Protein AF-A0A0L0LIY3-F1 (afdb_monomer_lite)

Structure (mmCIF, N/CA/C/O backbone):
data_AF-A0A0L0LIY3-F1
#
_entry.id   AF-A0A0L0LIY3-F1
#
loop_
_atom_site.group_PDB
_atom_site.id
_atom_site.type_symbol
_atom_site.label_atom_id
_atom_site.label_alt_id
_atom_site.label_comp_id
_atom_site.label_asym_id
_atom_site.label_entity_id
_atom_site.label_seq_id
_atom_site.pdbx_PDB_ins_code
_atom_site.Cartn_x
_atom_site.Cartn_y
_atom_site.Cartn_z
_atom_site.occupancy
_atom_site.B_iso_or_equiv
_atom_site.auth_seq_id
_atom_site.auth_comp_id
_atom_site.auth_asym_id
_atom_site.auth_atom_id
_atom_site.pdbx_PDB_model_num
ATOM 1 N N . MET A 1 1 ? 20.274 -11.338 70.971 1.00 38.81 1 MET A N 1
ATOM 2 C CA . MET A 1 1 ? 20.413 -11.077 69.522 1.00 38.81 1 MET A CA 1
ATOM 3 C C . MET A 1 1 ? 19.127 -11.505 68.822 1.00 38.81 1 MET A C 1
ATOM 5 O O . MET A 1 1 ? 18.903 -12.696 68.675 1.00 38.81 1 MET A O 1
ATOM 9 N N . LYS A 1 2 ? 18.246 -10.563 68.463 1.00 34.19 2 LYS A N 1
ATOM 10 C CA . LYS A 1 2 ? 17.069 -10.813 67.614 1.00 34.19 2 LYS A CA 1
ATOM 11 C C . LYS A 1 2 ? 17.289 -10.050 66.310 1.00 34.19 2 LYS A C 1
ATOM 13 O O . LYS A 1 2 ? 17.265 -8.826 66.309 1.00 34.19 2 LYS A O 1
ATOM 18 N N . LYS A 1 3 ? 17.572 -10.777 65.233 1.00 41.41 3 LYS A N 1
ATOM 19 C CA . LYS A 1 3 ? 17.413 -10.300 63.857 1.00 41.41 3 LYS A CA 1
ATOM 20 C C . LYS A 1 3 ? 16.163 -10.965 63.300 1.00 41.41 3 LYS A C 1
ATOM 22 O O . LYS A 1 3 ? 15.882 -12.095 63.682 1.00 41.41 3 LYS A O 1
ATOM 27 N N . VAL A 1 4 ? 15.512 -10.249 62.387 1.00 45.97 4 VAL A N 1
ATOM 28 C CA . VAL A 1 4 ? 14.534 -10.664 61.364 1.00 45.97 4 VAL A CA 1
ATOM 29 C C . VAL A 1 4 ? 13.324 -9.752 61.492 1.00 45.97 4 VAL A C 1
ATOM 31 O O . VAL A 1 4 ? 12.584 -9.892 62.446 1.00 45.97 4 VAL A O 1
ATOM 34 N N . TYR A 1 5 ? 13.193 -8.800 60.564 1.00 45.16 5 TYR A N 1
ATOM 35 C CA . TYR A 1 5 ? 11.940 -8.315 59.960 1.00 45.16 5 TYR A CA 1
ATOM 36 C C . TYR A 1 5 ? 12.295 -7.271 58.884 1.00 45.16 5 TYR A C 1
ATOM 38 O O . TYR A 1 5 ? 11.989 -6.094 59.009 1.00 45.16 5 TYR A O 1
ATOM 46 N N . ILE A 1 6 ? 12.991 -7.693 57.822 1.00 47.22 6 ILE A N 1
ATOM 47 C CA . ILE A 1 6 ? 13.101 -6.923 56.567 1.00 47.22 6 ILE A CA 1
ATOM 48 C C . ILE A 1 6 ? 13.040 -7.927 55.409 1.00 47.22 6 ILE A C 1
ATOM 50 O O . ILE A 1 6 ? 14.024 -8.173 54.727 1.00 47.22 6 ILE A O 1
ATOM 54 N N . VAL A 1 7 ? 11.902 -8.605 55.253 1.00 46.16 7 VAL A N 1
ATOM 55 C CA . VAL A 1 7 ? 11.614 -9.424 54.052 1.00 46.16 7 VAL A CA 1
ATOM 56 C C . VAL A 1 7 ? 10.178 -9.193 53.544 1.00 46.16 7 VAL A C 1
ATOM 58 O O . VAL A 1 7 ? 9.877 -9.496 52.400 1.00 46.16 7 VAL A O 1
ATOM 61 N N . GLY A 1 8 ? 9.295 -8.564 54.331 1.00 39.38 8 GLY A N 1
ATOM 62 C CA . GLY A 1 8 ? 7.878 -8.394 53.972 1.00 39.38 8 GLY A CA 1
ATOM 63 C C . GLY A 1 8 ? 7.515 -7.179 53.107 1.00 39.38 8 GLY A C 1
ATOM 64 O O . GLY A 1 8 ? 6.353 -7.045 52.748 1.00 39.38 8 GLY A O 1
ATOM 65 N N . ILE A 1 9 ? 8.454 -6.280 52.784 1.00 46.59 9 ILE A N 1
ATOM 66 C CA . ILE A 1 9 ? 8.148 -5.046 52.022 1.00 46.59 9 ILE A CA 1
ATOM 67 C C . ILE A 1 9 ? 8.567 -5.164 50.547 1.00 46.59 9 ILE A C 1
ATOM 69 O O . ILE A 1 9 ? 7.977 -4.521 49.683 1.00 46.59 9 ILE A O 1
ATOM 73 N N . LEU A 1 10 ? 9.532 -6.033 50.221 1.00 39.75 10 LEU A N 1
ATOM 74 C CA . LEU A 1 10 ? 10.078 -6.104 48.862 1.00 39.75 10 LEU A CA 1
ATOM 75 C C . LEU A 1 10 ? 9.193 -6.897 47.884 1.00 39.75 10 LEU A C 1
ATOM 77 O O . LEU A 1 10 ? 9.184 -6.602 46.695 1.00 39.75 10 LEU A O 1
ATOM 81 N N . THR A 1 11 ? 8.401 -7.859 48.360 1.00 43.50 11 THR A N 1
ATOM 82 C CA . THR A 1 11 ? 7.497 -8.656 47.508 1.00 43.50 11 THR A CA 1
ATOM 83 C C . THR A 1 11 ? 6.190 -7.938 47.171 1.00 43.50 11 THR A C 1
ATOM 85 O O . THR A 1 11 ? 5.642 -8.147 46.091 1.00 43.50 11 THR A O 1
ATOM 88 N N . THR A 1 12 ? 5.713 -7.033 48.028 1.00 44.16 12 THR A N 1
ATOM 89 C CA . THR A 1 12 ? 4.468 -6.282 47.785 1.00 44.16 12 THR A CA 1
ATOM 90 C C . THR A 1 12 ? 4.652 -5.178 46.736 1.00 44.16 12 THR A C 1
ATOM 92 O O . THR A 1 12 ? 3.736 -4.897 45.967 1.00 44.16 12 THR A O 1
ATOM 95 N N . ILE A 1 13 ? 5.855 -4.599 46.628 1.00 44.97 13 ILE A N 1
ATOM 96 C CA . ILE A 1 13 ? 6.166 -3.560 45.628 1.00 44.97 13 ILE A CA 1
ATOM 97 C C . ILE A 1 13 ? 6.254 -4.151 44.210 1.00 44.97 13 ILE A C 1
ATOM 99 O O . ILE A 1 13 ? 5.819 -3.516 43.250 1.00 44.97 13 ILE A O 1
ATOM 103 N N . VAL A 1 14 ? 6.723 -5.396 44.068 1.00 44.81 14 VAL A N 1
ATOM 104 C CA . VAL A 1 14 ? 6.795 -6.074 42.760 1.00 44.81 14 VAL A CA 1
ATOM 105 C C . VAL A 1 14 ? 5.404 -6.453 42.239 1.00 44.81 14 VAL A C 1
ATOM 107 O O . VAL A 1 14 ? 5.176 -6.413 41.033 1.00 44.81 14 VAL A O 1
ATOM 110 N N . LEU A 1 15 ? 4.437 -6.731 43.120 1.00 40.41 15 LEU A N 1
ATOM 111 C CA . LEU A 1 15 ? 3.068 -7.034 42.690 1.00 40.41 15 LEU A CA 1
ATOM 112 C C . LEU A 1 15 ? 2.284 -5.784 42.268 1.00 40.41 15 LEU A C 1
ATOM 114 O O . LEU A 1 15 ? 1.486 -5.857 41.341 1.00 40.41 15 LEU A O 1
ATOM 118 N N . ILE A 1 16 ? 2.545 -4.623 42.875 1.00 43.97 16 ILE A N 1
ATOM 119 C CA . ILE A 1 16 ? 1.890 -3.372 42.468 1.00 43.97 16 ILE A CA 1
ATOM 120 C C . ILE A 1 16 ? 2.503 -2.855 41.157 1.00 43.97 16 ILE A C 1
ATOM 122 O O . ILE A 1 16 ? 1.763 -2.484 40.252 1.00 43.97 16 ILE A O 1
ATOM 126 N N . LEU A 1 17 ? 3.824 -2.945 40.965 1.00 40.72 17 LEU A N 1
ATOM 127 C CA . LEU A 1 17 ? 4.448 -2.605 39.675 1.00 40.72 17 LEU A CA 1
ATOM 128 C C . LEU A 1 17 ? 4.101 -3.602 38.552 1.00 40.72 17 LEU A C 1
ATOM 130 O O . LEU A 1 17 ? 3.964 -3.191 37.402 1.00 40.72 17 LEU A O 1
ATOM 134 N N . GLY A 1 18 ? 3.880 -4.882 38.870 1.00 32.81 18 GLY A N 1
ATOM 135 C CA . GLY A 1 18 ? 3.424 -5.893 37.908 1.00 32.81 18 GLY A CA 1
ATOM 136 C C . GLY A 1 18 ? 1.968 -5.721 37.459 1.00 32.81 18 GLY A C 1
ATOM 137 O O . GLY A 1 18 ? 1.638 -6.043 36.320 1.00 32.81 18 GLY A O 1
ATOM 138 N N . VAL A 1 19 ? 1.108 -5.150 38.309 1.00 40.09 19 VAL A N 1
ATOM 139 C CA . VAL A 1 19 ? -0.284 -4.821 37.950 1.00 40.09 19 VAL A CA 1
ATOM 140 C C . VAL A 1 19 ? -0.372 -3.496 37.180 1.00 40.09 19 VAL A C 1
ATOM 142 O O . VAL A 1 19 ? -1.237 -3.356 36.318 1.00 40.09 19 VAL A O 1
ATOM 145 N N . PHE A 1 20 ? 0.571 -2.565 37.367 1.00 38.00 20 PHE A N 1
ATOM 146 C CA . PHE A 1 20 ? 0.656 -1.354 36.536 1.00 38.00 20 PHE A CA 1
ATOM 147 C C . PHE A 1 20 ? 1.335 -1.567 35.171 1.00 38.00 20 PHE A C 1
ATOM 149 O O . PHE A 1 20 ? 1.141 -0.747 34.278 1.00 38.00 20 PHE A O 1
ATOM 156 N N . TYR A 1 21 ? 2.043 -2.682 34.953 1.00 38.97 21 TYR A N 1
ATOM 157 C CA . TYR A 1 21 ? 2.559 -3.051 33.622 1.00 38.97 21 TYR A CA 1
ATOM 158 C C . TYR A 1 21 ? 1.537 -3.809 32.751 1.00 38.97 21 TYR A C 1
ATOM 160 O O . TYR A 1 21 ? 1.779 -4.040 31.568 1.00 38.97 21 TYR A O 1
ATOM 168 N N . PHE A 1 22 ? 0.379 -4.172 33.316 1.00 37.56 22 PHE A N 1
ATOM 169 C CA . PHE A 1 22 ? -0.708 -4.869 32.616 1.00 37.56 22 PHE A CA 1
ATOM 170 C C . PHE A 1 22 ? -1.995 -4.048 32.483 1.00 37.56 22 PHE A C 1
ATOM 172 O O . PHE A 1 22 ? -3.040 -4.582 32.122 1.00 37.56 22 PHE A O 1
ATOM 179 N N . ALA A 1 23 ? -1.903 -2.727 32.630 1.00 37.25 23 ALA A N 1
ATOM 180 C CA . ALA A 1 23 ? -2.749 -1.832 31.853 1.00 37.25 23 ALA A CA 1
ATOM 181 C C . ALA A 1 23 ? -2.105 -1.645 30.468 1.00 37.25 23 ALA A C 1
ATOM 183 O O . ALA A 1 23 ? -1.699 -0.548 30.090 1.00 37.25 23 ALA A O 1
ATOM 184 N N . GLN A 1 24 ? -1.977 -2.735 29.698 1.00 40.72 24 GLN A N 1
ATOM 185 C CA . GLN A 1 24 ? -1.903 -2.582 28.250 1.00 40.72 24 GLN A CA 1
ATOM 186 C C . GLN A 1 24 ? -3.181 -1.851 27.856 1.00 40.72 24 GLN A C 1
ATOM 188 O O . GLN A 1 24 ? -4.269 -2.417 27.933 1.00 40.72 24 GLN A O 1
ATOM 193 N N . ASN A 1 25 ? -3.022 -0.573 27.519 1.00 40.66 25 ASN A N 1
ATOM 194 C CA . ASN A 1 25 ? -4.005 0.287 26.886 1.00 40.66 25 ASN A CA 1
ATOM 195 C C . ASN A 1 25 ? -4.749 -0.491 25.789 1.00 40.66 25 ASN A C 1
ATOM 197 O O . ASN A 1 25 ? -4.340 -0.522 24.632 1.00 40.66 25 ASN A O 1
ATOM 201 N N . ASN A 1 26 ? -5.867 -1.110 26.162 1.00 44.22 26 ASN A N 1
ATOM 202 C CA . ASN A 1 26 ? -6.897 -1.597 25.252 1.00 44.22 26 ASN A CA 1
ATOM 203 C C . ASN A 1 26 ? -7.831 -0.439 24.862 1.00 44.22 26 ASN A C 1
ATOM 205 O O . ASN A 1 26 ? -9.023 -0.628 24.649 1.00 44.22 26 ASN A O 1
ATOM 209 N N . SER A 1 27 ? -7.297 0.776 24.743 1.00 48.19 27 SER A N 1
ATOM 210 C CA . SER A 1 27 ? -7.921 1.882 24.024 1.00 48.19 27 SER A CA 1
ATOM 211 C C . SER A 1 27 ? -7.653 1.683 22.531 1.00 48.19 27 SER A C 1
ATOM 213 O O . SER A 1 27 ? -6.899 2.420 21.900 1.00 48.19 27 SER A O 1
ATOM 215 N N . GLY A 1 28 ? -8.224 0.612 21.968 1.00 64.56 28 GLY A N 1
ATOM 216 C CA . GLY A 1 28 ? -8.301 0.469 20.518 1.00 64.56 28 GLY A CA 1
ATOM 217 C C . GLY A 1 28 ? -9.034 1.684 19.957 1.00 64.56 28 GLY A C 1
ATOM 218 O O . GLY A 1 28 ? -10.068 2.073 20.498 1.00 64.56 28 GLY A O 1
ATOM 219 N N . VAL A 1 29 ? -8.481 2.314 18.920 1.00 80.56 29 VAL A N 1
ATOM 220 C CA . VAL A 1 29 ? -9.176 3.417 18.253 1.00 80.56 29 VAL A CA 1
ATOM 221 C C . VAL A 1 29 ? -10.481 2.876 17.669 1.00 80.56 29 VAL A C 1
ATOM 223 O O . VAL A 1 29 ? -10.456 1.906 16.911 1.00 80.56 29 VAL A O 1
ATOM 226 N N . ASP A 1 30 ? -11.610 3.493 18.022 1.00 85.19 30 ASP A N 1
ATOM 227 C CA . ASP A 1 30 ? -12.890 3.190 17.388 1.00 85.19 30 ASP A CA 1
ATOM 228 C C . ASP A 1 30 ? -12.926 3.820 15.992 1.00 85.19 30 ASP A C 1
ATOM 230 O O . ASP A 1 30 ? -12.987 5.042 15.835 1.00 85.19 30 ASP A O 1
ATOM 234 N N . LEU A 1 31 ? -12.847 2.962 14.977 1.00 87.75 31 LEU A N 1
ATOM 235 C CA . LEU A 1 31 ? -12.873 3.350 13.572 1.00 87.75 31 LEU A CA 1
ATOM 236 C C . LEU A 1 31 ? -14.287 3.358 12.974 1.00 87.75 31 LEU A C 1
ATOM 238 O O . LEU A 1 31 ? -14.452 3.795 11.840 1.00 87.75 31 LEU A O 1
ATOM 242 N N . THR A 1 32 ? -15.317 2.906 13.699 1.00 86.56 32 THR A N 1
ATOM 243 C CA . THR A 1 32 ? -16.678 2.759 13.141 1.00 86.56 32 THR A CA 1
ATOM 244 C C . THR A 1 32 ? -17.331 4.086 12.756 1.00 86.56 32 THR A C 1
ATOM 246 O O . THR A 1 32 ? -18.265 4.108 11.962 1.00 86.56 32 THR A O 1
ATOM 249 N N . THR A 1 33 ? -16.826 5.193 13.300 1.00 86.06 33 THR A N 1
ATOM 250 C CA . THR A 1 33 ? -17.302 6.558 13.040 1.00 86.06 33 THR A CA 1
ATOM 251 C C . THR A 1 33 ? -16.421 7.321 12.047 1.00 86.06 33 THR A C 1
ATOM 253 O O . THR A 1 33 ? -16.708 8.477 11.738 1.00 86.06 33 THR A O 1
ATOM 256 N N . VAL A 1 34 ? -15.340 6.707 11.553 1.00 86.19 34 VAL A N 1
ATOM 257 C CA . VAL A 1 34 ? -14.382 7.367 10.665 1.00 86.19 34 VAL A CA 1
ATOM 258 C C . VAL A 1 34 ? -14.853 7.291 9.220 1.00 86.19 34 VAL A C 1
ATOM 260 O O . VAL A 1 34 ? -15.037 6.209 8.677 1.00 86.19 34 VAL A O 1
ATOM 263 N N . THR A 1 35 ? -14.960 8.445 8.561 1.00 88.75 35 THR A N 1
ATOM 264 C CA . THR A 1 35 ? -15.166 8.496 7.111 1.00 88.75 35 THR A CA 1
ATOM 265 C C . THR A 1 35 ? -13.998 7.832 6.388 1.00 88.75 35 THR A C 1
ATOM 267 O O . THR A 1 35 ? -12.851 8.263 6.533 1.00 88.75 35 THR A O 1
ATOM 270 N N . VAL A 1 36 ? -14.308 6.820 5.576 1.00 89.50 36 VAL A N 1
ATOM 271 C CA . VAL A 1 36 ? -13.328 6.117 4.746 1.00 89.50 36 VAL A CA 1
ATOM 272 C C . VAL A 1 36 ? -12.708 7.089 3.757 1.00 89.50 36 VAL A C 1
ATOM 274 O O . VAL A 1 36 ? -13.408 7.670 2.928 1.00 89.50 36 VAL A O 1
ATOM 277 N N . GLN A 1 37 ? -11.394 7.264 3.839 1.00 90.38 37 GLN A N 1
ATOM 278 C CA . GLN A 1 37 ? -10.679 8.153 2.936 1.00 90.38 37 GLN A CA 1
ATOM 279 C C . GLN A 1 37 ? -9.191 7.832 2.881 1.00 90.38 37 GLN A C 1
ATOM 281 O O . GLN A 1 37 ? -8.573 7.399 3.860 1.00 90.38 37 GLN A O 1
ATOM 286 N N . PHE A 1 38 ? -8.606 8.129 1.729 1.00 88.94 38 PHE A N 1
ATOM 287 C CA . PHE A 1 38 ? -7.166 8.259 1.603 1.00 88.94 38 PHE A CA 1
ATOM 288 C C . PHE A 1 38 ? -6.728 9.673 1.980 1.00 88.94 38 PHE A C 1
ATOM 290 O O . PHE A 1 38 ? -7.444 10.648 1.751 1.00 88.94 38 PHE A O 1
ATOM 297 N N . LEU A 1 39 ? -5.552 9.772 2.586 1.00 89.38 39 LEU A N 1
ATOM 298 C CA . LEU A 1 39 ? -5.008 11.010 3.122 1.00 89.38 39 LEU A CA 1
ATOM 299 C C . LEU A 1 39 ? -3.867 11.513 2.233 1.00 89.38 39 LEU A C 1
ATOM 301 O O . LEU A 1 39 ? -3.121 10.703 1.679 1.00 89.38 39 LEU A O 1
ATOM 305 N N . PRO A 1 40 ? -3.692 12.840 2.107 1.00 85.06 40 PRO A N 1
ATOM 306 C CA . PRO A 1 40 ? -2.509 13.390 1.463 1.00 85.06 40 PRO A CA 1
ATOM 307 C C . PRO A 1 40 ? -1.246 12.980 2.228 1.00 85.06 40 PRO A C 1
ATOM 309 O O . PRO A 1 40 ? -1.295 12.697 3.431 1.00 85.06 40 PRO A O 1
ATOM 312 N N . ASP A 1 41 ? -0.105 12.988 1.535 1.00 82.06 41 ASP A N 1
ATOM 313 C CA . ASP A 1 41 ? 1.168 12.612 2.147 1.00 82.06 41 ASP A CA 1
ATOM 314 C C . ASP A 1 41 ? 1.472 13.478 3.382 1.00 82.06 41 ASP A C 1
ATOM 316 O O . ASP A 1 41 ? 1.606 14.703 3.296 1.00 82.06 41 ASP A O 1
ATOM 320 N N . ASN A 1 42 ? 1.556 12.801 4.527 1.00 86.06 42 ASN A N 1
ATOM 321 C CA . ASN A 1 42 ? 1.798 13.332 5.869 1.00 86.06 42 ASN A CA 1
ATOM 322 C C . ASN A 1 42 ? 3.134 12.829 6.440 1.00 86.06 42 ASN A C 1
ATOM 324 O O . ASN A 1 42 ? 3.305 12.688 7.655 1.00 86.06 42 ASN A O 1
ATOM 328 N N . SER A 1 43 ? 4.071 12.518 5.543 1.00 79.50 43 SER A N 1
ATOM 329 C CA . SER A 1 43 ? 5.464 12.269 5.881 1.00 79.50 43 SER A CA 1
ATOM 330 C C . SER A 1 43 ? 6.147 13.583 6.259 1.00 79.50 43 SER A C 1
ATOM 332 O O . SER A 1 43 ? 5.624 14.668 6.001 1.00 79.50 43 SER A O 1
ATOM 334 N N . THR A 1 44 ? 7.362 13.502 6.799 1.00 72.88 44 THR A N 1
ATOM 335 C CA . THR A 1 44 ? 8.202 14.680 7.079 1.00 72.88 44 THR A CA 1
ATOM 336 C C . THR A 1 44 ? 8.487 15.531 5.832 1.00 72.88 44 THR A C 1
ATOM 338 O O . THR A 1 44 ? 8.779 16.719 5.951 1.00 72.88 44 THR A O 1
ATOM 341 N N . TYR A 1 45 ? 8.380 14.948 4.633 1.00 68.38 45 TYR A N 1
ATOM 342 C CA . TYR A 1 45 ? 8.547 15.644 3.351 1.00 68.38 45 TYR A CA 1
ATOM 343 C C . TYR A 1 45 ? 7.213 16.087 2.725 1.00 68.38 45 TYR A C 1
ATOM 345 O O . TYR A 1 45 ? 7.202 16.862 1.765 1.00 68.38 45 TYR A O 1
ATOM 353 N N . GLY A 1 46 ? 6.093 15.599 3.260 1.00 69.69 46 GLY A N 1
ATOM 354 C CA . GLY A 1 46 ? 4.742 15.929 2.833 1.00 69.69 46 GLY A CA 1
ATOM 355 C C . GLY A 1 46 ? 4.229 17.243 3.428 1.00 69.69 46 GLY A C 1
ATOM 356 O O . GLY A 1 46 ? 4.847 17.862 4.292 1.00 69.69 46 GLY A O 1
ATOM 357 N N . LYS A 1 47 ? 3.063 17.688 2.948 1.00 69.19 47 LYS A N 1
ATOM 358 C CA . LYS A 1 47 ? 2.357 18.881 3.463 1.00 69.19 47 LYS A CA 1
ATOM 359 C C . LYS A 1 47 ? 1.050 18.539 4.187 1.00 69.19 47 LYS A C 1
ATOM 361 O O . LYS A 1 47 ? 0.343 19.445 4.621 1.00 69.19 47 LYS A O 1
ATOM 366 N N . GLY A 1 48 ? 0.690 17.258 4.268 1.00 79.31 48 GLY A N 1
ATOM 367 C CA . GLY A 1 48 ? -0.537 16.801 4.907 1.00 79.31 48 GLY A CA 1
ATOM 368 C C . GLY A 1 48 ? -0.433 16.860 6.428 1.00 79.31 48 GLY A C 1
ATOM 369 O O . GLY A 1 48 ? 0.408 16.191 7.020 1.00 79.31 48 GLY A O 1
ATOM 370 N N . THR A 1 49 ? -1.320 17.620 7.066 1.00 87.75 49 THR A N 1
ATOM 371 C CA . THR A 1 49 ? -1.460 17.624 8.528 1.00 87.75 49 THR A CA 1
ATOM 372 C C . THR A 1 49 ? -2.495 16.589 8.947 1.00 87.75 49 THR A C 1
ATOM 374 O O . THR A 1 49 ? -3.613 16.586 8.432 1.00 87.75 49 THR A O 1
ATOM 377 N N . LEU A 1 50 ? -2.146 15.735 9.909 1.00 90.94 50 LEU A N 1
ATOM 378 C CA . LEU A 1 50 ? -3.095 14.808 10.517 1.00 90.94 50 LEU A CA 1
ATOM 379 C C . LEU A 1 50 ? -3.908 15.503 11.610 1.00 90.94 50 LEU A C 1
ATOM 381 O O . LEU A 1 50 ? -3.384 16.263 12.424 1.00 90.94 50 LEU A O 1
ATOM 385 N N . THR A 1 51 ? -5.201 15.198 11.662 1.00 92.19 51 THR A N 1
ATOM 386 C CA . THR A 1 51 ? -6.030 15.505 12.834 1.00 92.19 51 THR A CA 1
ATOM 387 C C . THR A 1 51 ? -5.536 14.718 14.057 1.00 92.19 51 THR A C 1
ATOM 389 O O . THR A 1 51 ? -4.902 13.670 13.897 1.00 92.19 51 THR A O 1
ATOM 392 N N . PRO A 1 52 ? -5.870 15.138 15.293 1.00 91.56 52 PRO A N 1
ATOM 393 C CA . PRO A 1 52 ? -5.492 14.390 16.494 1.00 91.56 52 PRO A CA 1
ATOM 394 C C . PRO A 1 52 ? -5.942 12.921 16.470 1.00 91.56 52 PRO A C 1
ATOM 396 O O . PRO A 1 52 ? -5.183 12.038 16.862 1.00 91.56 52 PRO A O 1
ATOM 399 N N . GLN A 1 53 ? -7.142 12.644 15.949 1.00 91.38 53 GLN A N 1
ATOM 400 C CA . GLN A 1 53 ? -7.651 11.277 15.808 1.00 91.38 53 GLN A CA 1
ATOM 401 C C . GLN A 1 53 ? -6.826 10.467 14.797 1.00 91.38 53 GLN A C 1
ATOM 403 O O . GLN A 1 53 ? -6.462 9.327 15.067 1.00 91.38 53 GLN A O 1
ATOM 408 N N . GLN A 1 54 ? -6.473 11.054 13.651 1.00 93.25 54 GLN A N 1
ATOM 409 C CA . GLN A 1 54 ? -5.618 10.393 12.660 1.00 93.25 54 GLN A CA 1
ATOM 410 C C . GLN A 1 54 ? -4.203 10.143 13.190 1.00 93.25 54 GLN A C 1
ATOM 412 O O . GLN A 1 54 ? -3.627 9.098 12.901 1.00 93.25 54 GLN A O 1
ATOM 417 N N . GLN A 1 55 ? -3.654 11.048 14.004 1.00 93.62 55 GLN A N 1
ATOM 418 C CA . GLN A 1 55 ? -2.360 10.827 14.648 1.00 93.62 55 GLN A CA 1
ATOM 419 C C . GLN A 1 55 ? -2.414 9.635 15.613 1.00 93.62 55 GLN A C 1
ATOM 421 O O . GLN A 1 55 ? -1.544 8.773 15.564 1.00 93.62 55 GLN A O 1
ATOM 426 N N . GLN A 1 56 ? -3.475 9.520 16.418 1.00 92.81 56 GLN A N 1
ATOM 427 C CA . GLN A 1 56 ? -3.678 8.352 17.285 1.00 92.81 56 GLN A CA 1
ATOM 428 C C . GLN A 1 56 ? -3.782 7.048 16.482 1.00 92.81 56 GLN A C 1
ATOM 430 O O . GLN A 1 56 ? -3.190 6.039 16.860 1.00 92.81 56 GLN A O 1
ATOM 435 N N . ILE A 1 57 ? -4.495 7.068 15.351 1.00 94.38 57 ILE A N 1
ATOM 436 C CA . ILE A 1 57 ? -4.587 5.920 14.436 1.00 94.38 57 ILE A CA 1
ATOM 437 C C . ILE A 1 57 ? -3.202 5.540 13.910 1.00 94.38 57 ILE A C 1
ATOM 439 O O . ILE A 1 57 ? -2.829 4.367 13.971 1.00 94.38 57 ILE A O 1
ATOM 443 N N . LYS A 1 58 ? -2.430 6.525 13.434 1.00 94.12 58 LYS A N 1
ATOM 444 C CA . LYS A 1 58 ? -1.056 6.343 12.950 1.00 94.12 58 LYS A CA 1
ATOM 445 C C . LYS A 1 58 ? -0.167 5.719 14.023 1.00 94.12 58 LYS A C 1
ATOM 447 O O . LYS A 1 58 ? 0.559 4.776 13.726 1.00 94.12 58 LYS A O 1
ATOM 452 N N . ASP A 1 59 ? -0.254 6.195 15.260 1.00 94.06 59 ASP A N 1
ATOM 453 C CA . ASP A 1 59 ? 0.558 5.702 16.372 1.00 94.06 59 ASP A CA 1
ATOM 454 C C . ASP A 1 59 ? 0.222 4.243 16.722 1.00 94.06 59 ASP A C 1
ATOM 456 O O . ASP A 1 59 ? 1.123 3.417 16.868 1.00 94.06 59 ASP A O 1
ATOM 460 N N . VAL A 1 60 ? -1.068 3.887 16.776 1.00 94.25 60 VAL A N 1
ATOM 461 C CA . VAL A 1 60 ? -1.505 2.499 17.012 1.00 94.25 60 VAL A CA 1
ATOM 462 C C . VAL A 1 60 ? -1.077 1.578 15.867 1.00 94.25 60 VAL A C 1
ATOM 464 O O . VAL A 1 60 ? -0.580 0.474 16.110 1.00 94.25 60 VAL A O 1
ATOM 467 N N . ALA A 1 61 ? -1.239 2.027 14.623 1.00 94.31 61 ALA A N 1
ATOM 468 C CA . ALA A 1 61 ? -0.802 1.306 13.434 1.00 94.31 61 ALA A CA 1
ATOM 469 C C . ALA A 1 61 ? 0.719 1.079 13.440 1.00 94.31 61 ALA A C 1
ATOM 471 O O . ALA A 1 61 ? 1.193 -0.030 13.189 1.00 94.31 61 ALA A O 1
ATOM 472 N N . PHE A 1 62 ? 1.487 2.103 13.807 1.00 94.88 62 PHE A N 1
ATOM 473 C CA . PHE A 1 62 ? 2.936 2.033 13.931 1.00 94.88 62 PHE A CA 1
ATOM 474 C C . PHE A 1 62 ? 3.386 1.062 15.031 1.00 94.88 62 PHE A C 1
ATOM 476 O O . PHE A 1 62 ? 4.261 0.231 14.793 1.00 94.88 62 PHE A O 1
ATOM 483 N N . SER A 1 63 ? 2.740 1.063 16.202 1.00 94.44 63 SER A N 1
ATOM 484 C CA . SER A 1 63 ? 3.025 0.070 17.250 1.00 94.44 63 SER A CA 1
ATOM 485 C C . SER A 1 63 ? 2.754 -1.369 16.794 1.00 94.44 63 SER A C 1
ATOM 487 O O . SER A 1 63 ? 3.459 -2.294 17.201 1.00 94.44 63 SER A O 1
ATOM 489 N N . LEU A 1 64 ? 1.747 -1.591 15.938 1.00 94.75 64 LEU A N 1
ATOM 490 C CA . LEU A 1 64 ? 1.529 -2.902 15.320 1.00 94.75 64 LEU A CA 1
ATOM 491 C C . LEU A 1 64 ? 2.675 -3.255 14.366 1.00 94.75 64 LEU A C 1
ATOM 493 O O . LEU A 1 64 ? 3.208 -4.356 14.458 1.00 94.75 64 LEU A O 1
ATOM 497 N N . LEU A 1 65 ? 3.112 -2.326 13.515 1.00 94.44 65 LEU A N 1
ATOM 498 C CA . LEU A 1 65 ? 4.266 -2.537 12.634 1.00 94.44 65 LEU A CA 1
ATOM 499 C C . LEU A 1 65 ? 5.542 -2.886 13.415 1.00 94.44 65 LEU A C 1
ATOM 501 O O . LEU A 1 65 ? 6.247 -3.819 13.033 1.00 94.44 65 LEU A O 1
ATOM 505 N N . GLN A 1 66 ? 5.808 -2.208 14.536 1.00 94.25 66 GLN A N 1
ATOM 506 C CA . GLN A 1 66 ? 6.924 -2.534 15.434 1.00 94.25 66 GLN A CA 1
ATOM 507 C C . GLN A 1 66 ? 6.789 -3.947 16.015 1.00 94.25 66 GLN A C 1
ATOM 509 O O . GLN A 1 66 ? 7.737 -4.727 15.975 1.00 94.25 66 GLN A O 1
ATOM 514 N N . LYS A 1 67 ? 5.593 -4.319 16.496 1.00 92.31 67 LYS A N 1
ATOM 515 C CA . LYS A 1 67 ? 5.321 -5.659 17.046 1.00 92.31 67 LYS A CA 1
ATOM 516 C C . LYS A 1 67 ? 5.619 -6.784 16.044 1.00 92.31 67 LYS A C 1
ATOM 518 O O . LYS A 1 67 ? 6.015 -7.870 16.459 1.00 92.31 67 LYS A O 1
ATOM 523 N N . PHE A 1 68 ? 5.413 -6.537 14.752 1.00 90.50 68 PHE A N 1
ATOM 524 C CA . PHE A 1 68 ? 5.679 -7.495 13.674 1.00 90.50 68 PHE A CA 1
ATOM 525 C C . PHE A 1 68 ? 7.046 -7.291 12.992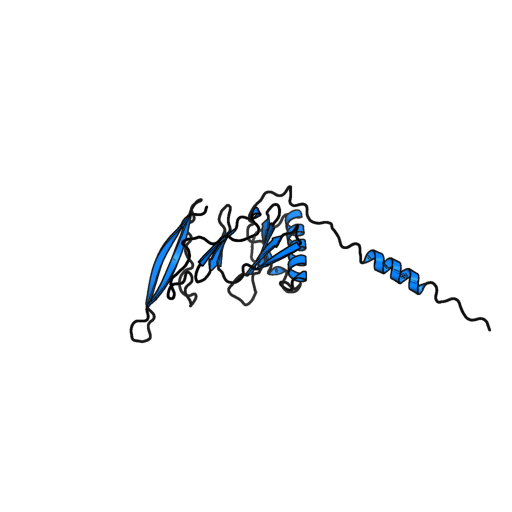 1.00 90.50 68 PHE A C 1
ATOM 527 O O . PHE A 1 68 ? 7.287 -7.867 11.938 1.00 90.50 68 PHE A O 1
ATOM 534 N N . ASN A 1 69 ? 7.960 -6.523 13.600 1.00 89.75 69 ASN A N 1
ATOM 535 C CA . ASN A 1 69 ? 9.320 -6.264 13.106 1.00 89.75 69 ASN A CA 1
ATOM 536 C C . ASN A 1 69 ? 9.394 -5.580 11.726 1.00 89.75 69 ASN A C 1
ATOM 538 O O . ASN A 1 69 ? 10.392 -5.713 11.021 1.00 89.75 69 ASN A O 1
ATOM 542 N N . HIS A 1 70 ? 8.362 -4.828 11.342 1.00 87.44 70 HIS A N 1
ATOM 543 C CA . HIS A 1 70 ? 8.373 -4.024 10.116 1.00 87.44 70 HIS A CA 1
ATOM 544 C C . HIS A 1 70 ? 8.888 -2.596 10.354 1.00 87.44 70 HIS A C 1
ATOM 546 O O . HIS A 1 70 ? 9.378 -1.956 9.425 1.00 87.44 70 HIS A O 1
ATOM 552 N N . ALA A 1 71 ? 8.816 -2.097 11.591 1.00 89.06 71 ALA A N 1
ATOM 553 C CA . ALA A 1 71 ? 9.206 -0.737 11.957 1.00 89.06 71 ALA A CA 1
ATOM 554 C C . ALA A 1 71 ? 10.122 -0.696 13.190 1.00 89.06 71 ALA A C 1
ATOM 556 O O . ALA A 1 71 ? 10.081 -1.588 14.036 1.00 89.06 71 ALA A O 1
ATOM 557 N N . SER A 1 72 ? 10.906 0.376 13.308 1.00 90.50 72 SER A N 1
ATOM 558 C CA . SER A 1 72 ? 11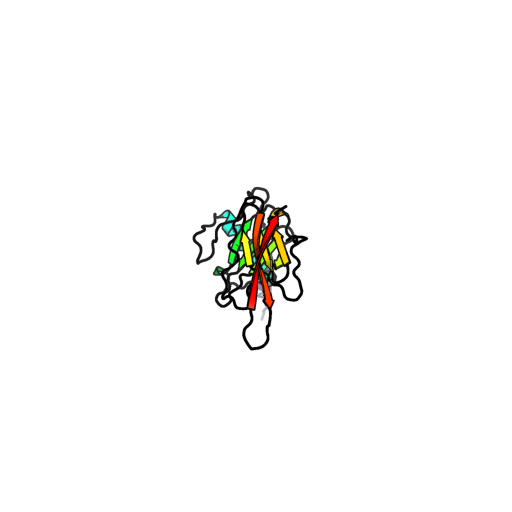.701 0.726 14.489 1.00 90.50 72 SER A CA 1
ATOM 559 C C . SER A 1 72 ? 11.452 2.190 14.842 1.00 90.50 72 SER A C 1
ATOM 561 O O . SER A 1 72 ? 11.065 2.977 13.987 1.00 90.50 72 SER A O 1
ATOM 563 N N . GLU A 1 73 ? 11.659 2.597 16.094 1.00 90.00 73 GLU A N 1
ATOM 564 C CA . GLU A 1 73 ? 11.435 4.008 16.464 1.00 90.00 73 GLU A CA 1
ATOM 565 C C . GLU A 1 73 ? 12.291 4.974 15.625 1.00 90.00 73 GLU A C 1
ATOM 567 O O . GLU A 1 73 ? 11.829 6.042 15.238 1.00 90.00 73 GLU A O 1
ATOM 572 N N . GLU A 1 74 ? 13.502 4.552 15.251 1.00 87.88 74 GLU A N 1
ATOM 573 C CA . GLU A 1 74 ? 14.441 5.314 14.419 1.00 87.88 74 GLU A CA 1
ATOM 574 C C . GLU A 1 74 ? 13.895 5.671 13.032 1.00 87.88 74 GLU A C 1
ATOM 576 O O . GLU A 1 74 ? 14.338 6.647 12.431 1.00 87.88 74 GLU A O 1
ATOM 581 N N . ASN A 1 75 ? 12.947 4.890 12.503 1.00 87.31 75 ASN A N 1
ATOM 582 C CA . ASN A 1 75 ? 12.381 5.113 11.177 1.00 87.31 75 ASN A CA 1
ATOM 583 C C . ASN A 1 75 ? 10.920 5.574 11.194 1.00 87.31 75 ASN A C 1
ATOM 585 O O . ASN A 1 75 ? 10.297 5.633 10.131 1.00 87.31 75 ASN A O 1
ATOM 589 N N . ARG A 1 76 ? 10.394 5.948 12.369 1.00 88.19 76 ARG A N 1
ATOM 590 C CA . ARG A 1 76 ? 9.008 6.395 12.563 1.00 88.19 76 ARG A CA 1
ATOM 591 C C . ARG A 1 76 ? 8.593 7.508 11.612 1.00 88.19 76 ARG A C 1
ATOM 593 O O . ARG A 1 76 ? 7.520 7.436 11.020 1.00 88.19 76 ARG A O 1
ATOM 600 N N . ASP A 1 77 ? 9.462 8.491 11.419 1.00 86.69 77 ASP A N 1
ATOM 601 C CA . ASP A 1 77 ? 9.206 9.650 10.559 1.00 86.69 77 ASP A CA 1
ATOM 602 C C . ASP A 1 77 ? 9.078 9.281 9.074 1.00 86.69 77 ASP A C 1
ATOM 604 O O . ASP A 1 77 ? 8.436 9.990 8.298 1.00 86.69 77 ASP A O 1
ATOM 608 N N . GLY A 1 78 ? 9.632 8.132 8.676 1.00 87.69 78 GLY A N 1
ATOM 609 C CA . GLY A 1 78 ? 9.462 7.583 7.335 1.00 87.69 78 GLY A CA 1
ATOM 610 C C . GLY A 1 78 ? 8.074 6.988 7.094 1.00 87.69 78 GLY A C 1
ATOM 611 O O . GLY A 1 78 ? 7.750 6.675 5.950 1.00 87.69 78 GLY A O 1
ATOM 612 N N . TYR A 1 79 ? 7.250 6.813 8.131 1.00 90.81 79 TYR A N 1
ATOM 613 C CA . TYR A 1 79 ? 5.903 6.270 7.998 1.00 90.81 79 TYR A CA 1
ATOM 614 C C . TYR A 1 79 ? 4.851 7.368 7.798 1.00 90.81 79 TYR A C 1
ATOM 616 O O . TYR A 1 79 ? 4.710 8.279 8.613 1.00 90.81 79 TYR A O 1
ATOM 624 N N . THR A 1 80 ? 4.045 7.230 6.748 1.00 91.88 80 THR A N 1
ATOM 625 C CA . THR A 1 80 ? 2.858 8.040 6.442 1.00 91.88 80 THR A CA 1
ATOM 626 C C . THR A 1 80 ? 1.599 7.215 6.705 1.00 91.88 80 THR A C 1
ATOM 628 O O . THR A 1 80 ? 1.550 6.030 6.364 1.00 91.88 80 THR A O 1
ATOM 631 N N . LEU A 1 81 ? 0.564 7.836 7.274 1.00 93.88 81 LEU A N 1
ATOM 632 C CA . LEU A 1 81 ? -0.780 7.257 7.302 1.00 93.88 81 LEU A CA 1
ATOM 633 C C . LEU A 1 81 ? -1.454 7.565 5.965 1.00 93.88 81 LEU A C 1
ATOM 635 O O . LEU A 1 81 ? -1.907 8.682 5.747 1.00 93.88 81 LEU A O 1
ATOM 639 N N . LEU A 1 82 ? -1.478 6.598 5.056 1.00 91.31 82 LEU A N 1
ATOM 640 C CA . LEU A 1 82 ? -1.928 6.809 3.681 1.00 91.31 82 LEU A CA 1
ATOM 641 C C . LEU A 1 82 ? -3.451 6.720 3.539 1.00 91.31 82 LEU A C 1
ATOM 643 O O . LEU A 1 82 ? -4.037 7.379 2.687 1.00 91.31 82 LEU A O 1
ATOM 647 N N . GLY A 1 83 ? -4.115 5.921 4.371 1.00 91.94 83 GLY A N 1
ATOM 648 C CA . GLY A 1 83 ? -5.567 5.811 4.326 1.00 91.94 83 GLY A CA 1
ATOM 649 C C . GLY A 1 83 ? -6.162 5.177 5.568 1.00 91.94 83 GLY A C 1
ATOM 650 O O . GLY A 1 83 ? -5.508 4.401 6.267 1.00 91.94 83 GLY A O 1
ATOM 651 N N . VAL A 1 84 ? -7.416 5.532 5.830 1.00 93.56 84 VAL A N 1
ATOM 652 C CA . VAL A 1 84 ? -8.172 5.089 7.000 1.00 93.56 84 VAL A CA 1
ATOM 653 C C . VAL A 1 84 ? -9.539 4.604 6.548 1.00 93.56 84 VAL A C 1
ATOM 655 O O . VAL A 1 84 ? -10.317 5.382 6.002 1.00 93.56 84 VAL A O 1
ATOM 658 N N . GLY A 1 85 ? -9.811 3.320 6.756 1.00 92.50 85 GLY A N 1
ATOM 659 C CA . GLY A 1 85 ? -11.139 2.726 6.645 1.00 92.50 85 GLY A CA 1
ATOM 660 C C . GLY A 1 85 ? -11.748 2.436 8.016 1.00 92.50 85 GLY A C 1
ATOM 661 O O . GLY A 1 85 ? -11.161 2.743 9.053 1.00 92.50 85 GLY A O 1
ATOM 662 N N . HIS A 1 86 ? -12.908 1.788 8.024 1.00 91.56 86 HIS A N 1
ATOM 663 C CA . HIS A 1 86 ? -13.596 1.384 9.252 1.00 91.56 86 HIS A CA 1
ATOM 664 C C . HIS A 1 86 ? -12.934 0.181 9.938 1.00 91.56 86 HIS A C 1
ATOM 666 O O . HIS A 1 86 ? -13.120 -0.038 11.133 1.00 91.56 86 HIS A O 1
ATOM 672 N N . THR A 1 87 ? -12.206 -0.650 9.185 1.00 90.69 87 THR A N 1
ATOM 673 C CA . THR A 1 87 ? -11.514 -1.841 9.726 1.00 90.69 87 THR A CA 1
ATOM 674 C C . THR A 1 87 ? -10.011 -1.798 9.486 1.00 90.69 87 THR A C 1
ATOM 676 O O . THR A 1 87 ? -9.229 -2.191 10.358 1.00 90.69 87 THR A O 1
ATOM 679 N N . TYR A 1 88 ? -9.605 -1.311 8.315 1.00 92.94 88 TYR A N 1
ATOM 680 C CA . TYR A 1 88 ? -8.220 -1.351 7.877 1.00 92.94 88 TYR A CA 1
ATOM 681 C C . TYR A 1 88 ? -7.643 0.047 7.740 1.00 92.94 88 TYR A C 1
ATOM 683 O O . TYR A 1 88 ? -8.327 0.992 7.350 1.00 92.94 88 TYR A O 1
ATOM 691 N N . VAL A 1 89 ? -6.351 0.154 8.012 1.00 94.31 89 VAL A N 1
ATOM 692 C CA . VAL A 1 89 ? -5.563 1.353 7.739 1.00 94.31 89 VAL A CA 1
ATOM 693 C C . VAL A 1 89 ? -4.396 0.990 6.840 1.00 94.31 89 VAL A C 1
ATOM 695 O O . VAL A 1 89 ? -3.884 -0.129 6.896 1.00 94.31 89 VAL A O 1
ATOM 698 N N . VAL A 1 90 ? -3.983 1.937 6.006 1.00 93.50 90 VAL A N 1
ATOM 699 C CA . VAL A 1 90 ? -2.838 1.766 5.113 1.00 93.50 90 VAL A CA 1
ATOM 700 C C . VAL A 1 90 ? -1.721 2.674 5.589 1.00 93.50 90 VAL A C 1
ATOM 702 O O . VAL A 1 90 ? -1.904 3.886 5.707 1.00 93.50 90 VAL A O 1
ATOM 705 N N . MET A 1 91 ? -0.563 2.083 5.858 1.00 93.69 91 MET A N 1
ATOM 706 C CA . MET A 1 91 ? 0.660 2.791 6.220 1.00 93.69 91 MET A CA 1
ATOM 707 C C . MET A 1 91 ? 1.663 2.665 5.080 1.00 93.69 91 MET A C 1
ATOM 709 O O . MET A 1 91 ? 1.862 1.567 4.568 1.00 93.69 91 MET A O 1
ATOM 713 N N . ARG A 1 92 ? 2.322 3.762 4.711 1.00 90.56 92 ARG A N 1
ATOM 714 C CA . ARG A 1 92 ? 3.430 3.757 3.749 1.00 90.56 92 ARG A CA 1
ATOM 715 C C . ARG A 1 92 ? 4.726 4.091 4.448 1.00 90.56 92 ARG A C 1
ATOM 717 O O . ARG A 1 92 ? 4.784 5.088 5.154 1.00 90.56 92 ARG A O 1
ATOM 724 N N . TYR A 1 93 ? 5.765 3.315 4.196 1.00 89.00 93 TYR A N 1
ATOM 725 C CA . TYR A 1 93 ? 7.125 3.613 4.603 1.00 89.00 93 TYR A CA 1
ATOM 726 C C . TYR A 1 93 ? 7.936 4.156 3.426 1.00 89.00 93 TYR A C 1
ATOM 728 O O . TYR A 1 93 ? 8.042 3.495 2.392 1.00 89.00 93 TYR A O 1
ATOM 736 N N . TYR A 1 94 ? 8.538 5.328 3.607 1.00 83.12 94 TYR A N 1
ATOM 737 C CA . TYR A 1 94 ? 9.520 5.923 2.707 1.00 83.12 94 TYR A CA 1
ATOM 738 C C . TYR A 1 94 ? 10.935 5.687 3.259 1.00 83.12 94 TYR A C 1
ATOM 740 O O . TYR A 1 94 ? 11.372 6.400 4.166 1.00 83.12 94 TYR A O 1
ATOM 748 N N . PRO A 1 95 ? 11.665 4.675 2.760 1.00 76.50 95 PRO A N 1
ATOM 749 C CA . PRO A 1 95 ? 13.036 4.426 3.189 1.00 76.50 95 PRO A CA 1
ATOM 750 C C . PRO A 1 95 ? 13.978 5.551 2.738 1.00 76.50 95 PRO A C 1
ATOM 752 O O . PRO A 1 95 ? 13.932 5.986 1.593 1.00 76.50 95 PRO A O 1
ATOM 755 N N . ALA A 1 96 ? 14.897 5.969 3.613 1.00 71.69 96 ALA A N 1
ATOM 756 C CA . ALA A 1 96 ? 15.846 7.052 3.324 1.00 71.69 96 ALA A CA 1
ATOM 757 C C . ALA A 1 96 ? 16.826 6.739 2.174 1.00 71.69 96 ALA A C 1
ATOM 759 O O . ALA A 1 96 ? 17.337 7.649 1.527 1.00 71.69 96 ALA A O 1
ATOM 760 N N . THR A 1 97 ? 17.116 5.458 1.934 1.00 67.81 97 THR A N 1
ATOM 761 C CA . THR A 1 97 ? 18.163 4.997 1.004 1.00 67.81 97 THR A CA 1
ATOM 762 C C . THR A 1 97 ? 17.641 4.109 -0.125 1.00 67.81 97 THR A C 1
ATOM 764 O O . THR A 1 97 ? 18.434 3.598 -0.912 1.00 67.81 97 THR A O 1
ATOM 767 N N . SER A 1 98 ? 16.327 3.897 -0.222 1.00 63.00 98 SER A N 1
ATOM 768 C CA . SER A 1 98 ? 15.728 3.046 -1.254 1.00 63.00 98 SER A CA 1
ATOM 769 C C . SER A 1 98 ? 14.707 3.822 -2.075 1.00 63.00 98 SER A C 1
ATOM 771 O O . SER A 1 98 ? 14.038 4.724 -1.582 1.00 63.00 98 SER A O 1
ATOM 773 N N . LEU A 1 99 ? 14.606 3.457 -3.352 1.00 59.66 99 LEU A N 1
ATOM 774 C CA . LEU A 1 99 ? 13.716 4.097 -4.317 1.00 59.66 99 LEU A CA 1
ATOM 775 C C . LEU A 1 99 ? 12.261 3.619 -4.207 1.00 59.66 99 LEU A C 1
ATOM 777 O O . LEU A 1 99 ? 11.384 4.228 -4.821 1.00 59.66 99 LEU A O 1
ATOM 781 N N . PHE A 1 100 ? 11.993 2.556 -3.440 1.00 71.00 100 PHE A N 1
ATOM 782 C CA . PHE A 1 100 ? 10.683 1.910 -3.420 1.00 71.00 100 PHE A CA 1
ATOM 783 C C . PHE A 1 100 ? 9.992 2.078 -2.062 1.00 71.00 100 PHE A C 1
ATOM 785 O O . PHE A 1 100 ? 10.486 1.551 -1.057 1.00 71.00 100 PHE A O 1
ATOM 792 N N . PRO A 1 101 ? 8.852 2.791 -2.006 1.00 79.50 101 PRO A N 1
ATOM 793 C CA . PRO A 1 101 ? 8.037 2.823 -0.804 1.00 79.50 101 PRO A CA 1
ATOM 794 C C . PRO A 1 101 ? 7.517 1.419 -0.477 1.00 79.50 101 PRO A C 1
ATOM 796 O O . PRO A 1 101 ? 7.318 0.587 -1.363 1.00 79.50 101 PRO A O 1
ATOM 799 N N . ARG A 1 102 ? 7.291 1.151 0.811 1.00 85.94 102 ARG A N 1
ATOM 800 C CA . ARG A 1 102 ? 6.664 -0.095 1.275 1.00 85.94 102 ARG A CA 1
ATOM 801 C C . ARG A 1 102 ? 5.315 0.218 1.885 1.00 85.94 102 ARG A C 1
ATOM 803 O O . ARG A 1 102 ? 5.252 0.957 2.864 1.00 85.94 102 ARG A O 1
ATOM 810 N N . ASP A 1 103 ? 4.264 -0.365 1.334 1.00 89.19 103 ASP A N 1
ATOM 811 C CA . ASP A 1 103 ? 2.910 -0.176 1.837 1.00 89.19 103 ASP A CA 1
ATOM 812 C C . ASP A 1 103 ? 2.495 -1.372 2.698 1.00 89.19 103 ASP A C 1
ATOM 814 O O . ASP A 1 103 ? 2.841 -2.520 2.415 1.00 89.19 103 ASP A O 1
ATOM 818 N N . TYR A 1 104 ? 1.741 -1.099 3.756 1.00 92.25 104 TYR A N 1
ATOM 819 C CA . TYR A 1 104 ? 1.235 -2.090 4.695 1.00 92.25 104 TYR A CA 1
ATOM 820 C C . TYR A 1 104 ? -0.254 -1.871 4.916 1.00 92.25 104 TYR A C 1
ATOM 822 O O . TYR A 1 104 ? -0.682 -0.754 5.209 1.00 92.25 104 TYR A O 1
ATOM 830 N N . VAL A 1 105 ? -1.032 -2.947 4.836 1.00 93.62 105 VAL A N 1
ATOM 831 C CA . VAL A 1 105 ? -2.437 -2.975 5.249 1.00 93.62 105 VAL A CA 1
ATOM 832 C C . VAL A 1 105 ? -2.498 -3.531 6.658 1.00 93.62 105 VAL A C 1
ATOM 834 O O . VAL A 1 105 ? -1.971 -4.608 6.941 1.00 93.62 105 VAL A O 1
ATOM 837 N N . ILE A 1 106 ? -3.127 -2.791 7.558 1.00 94.00 106 ILE A N 1
ATOM 838 C CA . ILE A 1 106 ? -3.167 -3.122 8.976 1.00 94.00 106 ILE A CA 1
ATOM 839 C C . ILE A 1 106 ? -4.625 -3.261 9.383 1.00 94.00 106 ILE A C 1
ATOM 841 O O . ILE A 1 106 ? -5.402 -2.314 9.289 1.00 94.00 106 ILE A O 1
ATOM 845 N N . ASP A 1 107 ? -4.991 -4.452 9.846 1.00 93.06 107 ASP A N 1
ATOM 846 C CA . ASP A 1 107 ? -6.305 -4.723 10.423 1.00 93.06 107 ASP A CA 1
ATOM 847 C C . ASP A 1 107 ? -6.257 -4.330 11.902 1.00 93.06 107 ASP A C 1
ATOM 849 O O . ASP A 1 107 ? -5.652 -5.039 12.715 1.00 93.06 107 ASP A O 1
ATOM 853 N N . LEU A 1 108 ? -6.859 -3.194 12.271 1.00 89.50 108 LEU A N 1
ATOM 854 C CA . LEU A 1 108 ? -6.840 -2.744 13.669 1.00 89.50 108 LEU A CA 1
ATOM 855 C C . LEU A 1 108 ? -7.695 -3.642 14.572 1.00 89.50 108 LEU A C 1
ATOM 857 O O . LEU A 1 108 ? -7.408 -3.756 15.766 1.00 89.50 108 LEU A O 1
ATOM 861 N N . LYS A 1 109 ? -8.702 -4.324 14.011 1.00 87.69 109 LYS A N 1
ATOM 862 C CA . LYS A 1 109 ? -9.593 -5.221 14.753 1.00 87.69 109 LYS A CA 1
ATOM 863 C C . LYS A 1 109 ? -8.920 -6.561 15.044 1.00 87.69 109 LYS A C 1
ATOM 865 O O . LYS A 1 109 ? -8.938 -7.021 16.183 1.00 87.69 109 LYS A O 1
ATOM 870 N N . LYS A 1 110 ? -8.311 -7.188 14.034 1.00 90.94 110 LYS A N 1
ATOM 871 C CA . LYS A 1 110 ? -7.584 -8.465 14.170 1.00 90.94 110 LYS A CA 1
ATOM 872 C C . LYS A 1 110 ? -6.143 -8.287 14.645 1.00 90.94 110 LYS A C 1
ATOM 874 O O . LYS A 1 110 ? -5.506 -9.269 15.017 1.00 90.94 110 LYS A O 1
ATOM 879 N N . ARG A 1 111 ? -5.636 -7.050 14.663 1.00 91.81 111 ARG A N 1
ATOM 880 C CA . ARG A 1 111 ? -4.254 -6.692 15.018 1.00 91.81 111 ARG A CA 1
ATOM 881 C C . ARG A 1 111 ? -3.223 -7.436 14.168 1.00 91.81 111 ARG A C 1
ATOM 883 O O . ARG A 1 111 ? -2.236 -7.947 14.698 1.00 91.81 111 ARG A O 1
ATOM 890 N N . THR A 1 112 ? -3.461 -7.491 12.862 1.00 92.88 112 THR A N 1
ATOM 891 C CA . THR A 1 112 ? -2.575 -8.131 11.880 1.00 92.88 112 THR A CA 1
ATOM 892 C C . THR A 1 112 ? -2.012 -7.108 10.907 1.00 92.88 112 THR A C 1
ATOM 894 O O . THR A 1 112 ? -2.658 -6.103 10.614 1.00 92.88 112 THR A O 1
ATOM 897 N N . VAL A 1 113 ? -0.824 -7.394 10.381 1.00 93.06 113 VAL A N 1
ATOM 898 C CA . VAL A 1 113 ? -0.146 -6.586 9.365 1.00 93.06 113 VAL A CA 1
ATOM 899 C C . VAL A 1 113 ? 0.031 -7.440 8.114 1.00 93.06 113 VAL A C 1
ATOM 901 O O . VAL A 1 113 ? 0.440 -8.596 8.207 1.00 93.06 113 VAL A O 1
ATOM 904 N N . HIS A 1 114 ? -0.275 -6.870 6.955 1.00 91.31 114 HIS A N 1
ATOM 905 C CA . HIS A 1 114 ? -0.033 -7.470 5.652 1.00 91.31 114 HIS A CA 1
ATOM 906 C C . HIS A 1 114 ? 0.812 -6.517 4.802 1.00 91.31 114 HIS A C 1
ATOM 908 O O . HIS A 1 114 ? 0.397 -5.390 4.534 1.00 91.31 114 HIS A O 1
ATOM 914 N N . GLY A 1 115 ? 2.009 -6.953 4.410 1.00 88.12 115 GLY A N 1
ATOM 915 C CA . GLY A 1 115 ? 2.892 -6.181 3.536 1.00 88.12 115 GLY A CA 1
ATOM 916 C C . GLY A 1 115 ? 2.445 -6.254 2.076 1.00 88.12 115 GLY A C 1
ATOM 917 O O . GLY A 1 115 ? 2.161 -7.335 1.570 1.00 88.12 115 GLY A O 1
ATOM 918 N N . LEU A 1 116 ? 2.426 -5.106 1.402 1.00 80.62 116 LEU A N 1
ATOM 919 C CA . LEU A 1 116 ? 2.184 -4.948 -0.037 1.00 80.62 116 LEU A CA 1
ATOM 920 C C . LEU A 1 116 ? 3.470 -4.513 -0.758 1.00 80.62 116 LEU A C 1
ATOM 922 O O . LEU A 1 116 ? 3.455 -3.677 -1.659 1.00 80.62 116 LEU A O 1
ATOM 926 N N . GLU A 1 117 ? 4.605 -5.036 -0.296 1.00 71.56 117 GLU A N 1
ATOM 927 C CA . GLU A 1 117 ? 5.941 -4.697 -0.786 1.00 71.56 117 GLU A CA 1
ATOM 928 C C . GLU A 1 117 ? 6.070 -4.959 -2.300 1.00 71.56 117 GLU A C 1
ATOM 930 O O . GLU A 1 117 ? 5.369 -5.814 -2.834 1.00 71.56 117 GLU A O 1
ATOM 935 N N . THR A 1 118 ? 7.030 -4.300 -2.967 1.00 63.31 118 THR A N 1
ATOM 936 C CA . THR A 1 118 ? 7.517 -4.578 -4.347 1.00 63.31 118 THR A CA 1
ATOM 937 C C . THR A 1 118 ? 6.800 -3.927 -5.540 1.00 63.31 118 THR A C 1
ATOM 939 O O . THR A 1 118 ? 7.023 -4.341 -6.677 1.00 63.31 118 THR A O 1
ATOM 942 N N . GLY A 1 119 ? 6.002 -2.878 -5.334 1.00 63.06 119 GLY A N 1
ATOM 943 C CA . GLY A 1 119 ? 5.356 -2.162 -6.440 1.00 63.06 119 GLY A CA 1
ATOM 944 C C . GLY A 1 119 ? 5.346 -0.646 -6.283 1.00 63.06 119 GLY A C 1
ATOM 945 O O . GLY A 1 119 ? 5.545 -0.114 -5.191 1.00 63.06 119 GLY A O 1
ATOM 946 N N . TYR A 1 120 ? 5.069 0.055 -7.381 1.00 72.81 120 TYR A N 1
ATOM 947 C CA . TYR A 1 120 ? 4.608 1.440 -7.304 1.00 72.81 120 TYR A CA 1
ATOM 948 C C . TYR A 1 120 ? 3.138 1.450 -6.956 1.00 72.81 120 TYR A C 1
ATOM 950 O O . TYR A 1 120 ? 2.371 0.631 -7.454 1.00 72.81 120 TYR A O 1
ATOM 958 N N . SER A 1 121 ? 2.725 2.419 -6.158 1.00 77.75 121 SER A N 1
ATOM 959 C CA . SER A 1 121 ? 1.320 2.619 -5.852 1.00 77.75 121 SER A CA 1
ATOM 960 C C . SER A 1 121 ? 0.876 4.014 -6.245 1.00 77.75 121 SER A C 1
ATOM 962 O O . SER A 1 121 ? 1.509 5.011 -5.889 1.00 77.75 121 SER A O 1
ATOM 964 N N . PHE A 1 122 ? -0.234 4.082 -6.970 1.00 75.62 122 PHE A N 1
ATOM 965 C CA . PHE A 1 122 ? -0.927 5.328 -7.260 1.00 75.62 122 PHE A CA 1
ATOM 966 C C . PHE A 1 122 ? -2.294 5.320 -6.590 1.00 75.62 122 PHE A C 1
ATOM 968 O O . PHE A 1 122 ? -2.950 4.288 -6.460 1.00 75.62 122 PHE A O 1
ATOM 975 N N . GLN A 1 123 ? -2.713 6.493 -6.143 1.00 77.62 123 GLN A N 1
ATOM 976 C CA . GLN A 1 123 ? -3.972 6.684 -5.448 1.00 77.62 123 GLN A CA 1
ATOM 977 C C . GLN A 1 123 ? -4.985 7.292 -6.416 1.00 77.62 123 GLN A C 1
ATOM 979 O O . GLN A 1 123 ? -4.680 8.265 -7.102 1.00 77.62 123 GLN A O 1
ATOM 984 N N . THR A 1 124 ? -6.181 6.720 -6.471 1.00 72.94 124 THR A N 1
ATOM 985 C CA . THR A 1 124 ? -7.373 7.318 -7.083 1.00 72.94 124 THR A CA 1
ATOM 986 C C . THR A 1 124 ? -8.278 7.858 -5.978 1.00 72.94 124 THR A C 1
ATOM 988 O O . THR A 1 124 ? -7.929 7.824 -4.796 1.00 72.94 124 THR A O 1
ATOM 991 N N . ARG A 1 125 ? -9.460 8.356 -6.345 1.00 72.19 125 ARG A N 1
ATOM 992 C CA . ARG A 1 125 ? -10.450 8.838 -5.379 1.00 72.19 125 ARG A CA 1
ATOM 993 C C . ARG A 1 125 ? -10.788 7.789 -4.307 1.00 72.19 125 ARG A C 1
ATOM 995 O O . ARG A 1 125 ? -10.769 8.113 -3.125 1.00 72.19 125 ARG A O 1
ATOM 1002 N N . ASP A 1 126 ? -11.022 6.544 -4.728 1.00 77.19 126 ASP A N 1
ATOM 1003 C CA . ASP A 1 126 ? -11.584 5.494 -3.865 1.00 77.19 126 ASP A CA 1
ATOM 1004 C C . ASP A 1 126 ? -10.724 4.216 -3.793 1.00 77.19 126 ASP A C 1
ATOM 1006 O O . ASP A 1 126 ? -11.045 3.292 -3.041 1.00 77.19 126 ASP A O 1
ATOM 1010 N N . THR A 1 127 ? -9.608 4.141 -4.533 1.00 83.75 127 THR A N 1
ATOM 1011 C CA . THR A 1 127 ? -8.698 2.979 -4.520 1.00 83.75 127 THR A CA 1
ATOM 1012 C C . THR A 1 127 ? -7.227 3.377 -4.517 1.00 83.75 127 THR A C 1
ATOM 1014 O O . THR A 1 127 ? -6.857 4.396 -5.090 1.00 83.75 127 THR A O 1
ATOM 1017 N N . ILE A 1 128 ? -6.368 2.522 -3.965 1.00 85.50 128 ILE A N 1
ATOM 1018 C CA . ILE A 1 128 ? -4.942 2.505 -4.318 1.00 85.50 128 ILE A CA 1
ATOM 1019 C C . ILE A 1 128 ? -4.727 1.380 -5.314 1.00 85.50 128 ILE A C 1
ATOM 1021 O O . ILE A 1 128 ? -5.217 0.274 -5.108 1.00 85.50 128 ILE A O 1
ATOM 1025 N N . VAL A 1 129 ? -3.969 1.641 -6.366 1.00 84.94 129 VAL A N 1
ATOM 1026 C CA . VAL A 1 129 ? -3.555 0.632 -7.330 1.00 84.94 129 VAL A CA 1
ATOM 1027 C C . VAL A 1 129 ? -2.057 0.413 -7.200 1.00 84.94 129 VAL A C 1
ATOM 1029 O O . VAL A 1 129 ? -1.279 1.362 -7.227 1.00 84.94 129 VAL A O 1
ATOM 1032 N N . TYR A 1 130 ? -1.679 -0.850 -7.065 1.00 85.38 130 TYR A N 1
ATOM 1033 C CA . TYR A 1 130 ? -0.328 -1.367 -6.940 1.00 85.38 130 TYR A CA 1
ATOM 1034 C C . TYR A 1 130 ? 0.110 -1.978 -8.267 1.00 85.38 130 TYR A C 1
ATOM 1036 O O . TYR A 1 130 ? -0.481 -2.949 -8.736 1.00 85.38 130 TYR A O 1
ATOM 1044 N N . ILE A 1 131 ? 1.156 -1.420 -8.858 1.00 82.19 131 ILE A N 1
ATOM 1045 C CA . ILE A 1 131 ? 1.773 -1.875 -10.098 1.00 82.19 131 ILE A CA 1
ATOM 1046 C C . ILE A 1 131 ? 3.042 -2.640 -9.726 1.00 82.19 131 ILE A C 1
ATOM 1048 O O . ILE A 1 131 ? 4.002 -2.057 -9.221 1.00 82.19 131 ILE A O 1
ATOM 1052 N N . PHE A 1 132 ? 3.038 -3.942 -9.984 1.00 81.06 132 PHE A N 1
ATOM 1053 C CA . PHE A 1 132 ? 4.199 -4.820 -9.861 1.00 81.06 132 PHE A CA 1
ATOM 1054 C C . PHE A 1 132 ? 4.765 -5.099 -11.252 1.00 81.06 132 PHE A C 1
ATOM 1056 O O . PHE A 1 132 ? 4.082 -4.893 -12.249 1.00 81.06 132 PHE A O 1
ATOM 1063 N N . SER A 1 133 ? 5.977 -5.646 -11.345 1.00 78.00 133 SER A N 1
ATOM 1064 C CA . SER A 1 133 ? 6.627 -5.915 -12.639 1.00 78.00 133 SER A CA 1
ATOM 1065 C C . SER A 1 133 ? 5.784 -6.757 -13.606 1.00 78.00 133 SER A C 1
ATOM 1067 O O . SER A 1 133 ? 5.811 -6.503 -14.803 1.00 78.00 133 SER A O 1
ATOM 1069 N N . LYS A 1 134 ? 5.009 -7.732 -13.110 1.00 82.94 134 LYS A N 1
ATOM 1070 C CA . LYS A 1 134 ? 4.244 -8.686 -13.941 1.00 82.94 134 LYS A CA 1
ATOM 1071 C C . LYS A 1 134 ? 2.727 -8.609 -13.807 1.00 82.94 134 LYS A C 1
ATOM 1073 O O . LYS A 1 134 ? 2.035 -9.311 -14.538 1.00 82.94 134 LYS A O 1
ATOM 1078 N N . ARG A 1 135 ? 2.208 -7.828 -12.859 1.00 87.19 135 ARG A N 1
ATOM 1079 C CA . ARG A 1 135 ? 0.775 -7.772 -12.533 1.00 87.19 135 ARG A CA 1
ATOM 1080 C C . ARG A 1 135 ? 0.404 -6.474 -11.837 1.00 87.19 135 ARG A C 1
ATOM 1082 O O . ARG A 1 135 ? 1.267 -5.787 -11.300 1.00 87.19 135 ARG A O 1
ATOM 1089 N N . ILE A 1 136 ? -0.888 -6.183 -11.788 1.00 87.19 136 ILE A N 1
ATOM 1090 C CA . ILE A 1 136 ? -1.447 -5.017 -11.108 1.00 87.19 136 ILE A CA 1
ATOM 1091 C C . ILE A 1 136 ? -2.523 -5.486 -10.135 1.00 87.19 136 ILE A C 1
ATOM 1093 O O . ILE A 1 136 ? -3.310 -6.377 -10.452 1.00 87.19 136 ILE A O 1
ATOM 1097 N N . ALA A 1 137 ? -2.578 -4.875 -8.959 1.00 87.56 137 ALA A N 1
ATOM 1098 C CA . ALA A 1 137 ? -3.634 -5.090 -7.982 1.00 87.56 137 ALA A CA 1
ATOM 1099 C C . ALA A 1 137 ? -4.219 -3.756 -7.518 1.00 87.56 137 ALA A C 1
ATOM 1101 O O . ALA A 1 137 ? -3.559 -2.730 -7.613 1.00 87.56 137 ALA A O 1
ATOM 1102 N N . TYR A 1 138 ? -5.435 -3.748 -6.987 1.00 87.44 138 TYR A N 1
ATOM 1103 C CA . TYR A 1 138 ? -6.035 -2.565 -6.374 1.00 87.44 138 TYR A CA 1
ATOM 1104 C C . TYR A 1 138 ? -6.542 -2.869 -4.968 1.00 87.44 138 TYR A C 1
ATOM 1106 O O . TYR A 1 138 ? -6.795 -4.018 -4.627 1.00 87.44 138 TYR A O 1
ATOM 1114 N N 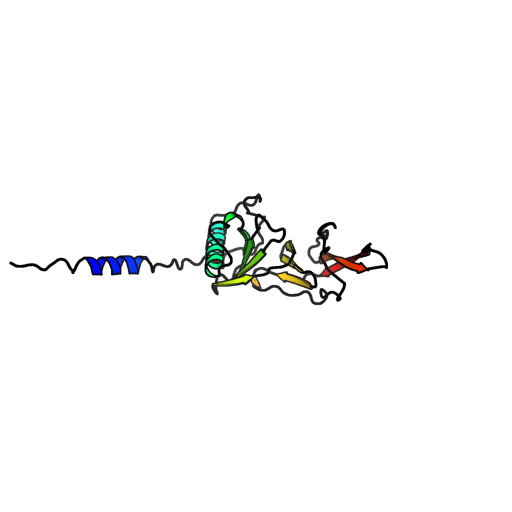. LEU A 1 139 ? -6.707 -1.841 -4.146 1.00 88.25 139 LEU A N 1
ATOM 1115 C CA . LEU A 1 139 ? -7.219 -1.940 -2.787 1.00 88.25 139 LEU A CA 1
ATOM 1116 C C . LEU A 1 139 ? -8.260 -0.850 -2.533 1.00 88.25 139 LEU A C 1
ATOM 1118 O O . LEU A 1 139 ? -7.981 0.335 -2.718 1.00 88.25 139 LEU A O 1
ATOM 1122 N N . LYS A 1 140 ? -9.434 -1.264 -2.046 1.00 87.62 140 LYS A N 1
ATOM 1123 C CA . LYS A 1 140 ? -10.401 -0.405 -1.347 1.00 87.62 140 LYS A CA 1
ATOM 1124 C C . LYS A 1 140 ? -10.173 -0.572 0.156 1.00 87.62 140 LYS A C 1
ATOM 1126 O O . LYS A 1 140 ? -10.010 -1.699 0.621 1.00 87.62 140 LYS A O 1
ATOM 1131 N N . LEU A 1 141 ? -10.168 0.525 0.914 1.00 86.44 141 LEU A N 1
ATOM 1132 C CA . LEU A 1 141 ? -9.772 0.517 2.332 1.00 86.44 141 LEU A CA 1
ATOM 1133 C C . LEU A 1 141 ? -10.514 -0.537 3.165 1.00 86.44 141 LEU A C 1
ATOM 1135 O O . LEU A 1 141 ? -9.876 -1.295 3.880 1.00 86.44 141 LEU A O 1
ATOM 1139 N N . ASP A 1 142 ? -11.828 -0.677 3.013 1.00 84.50 142 ASP A N 1
ATOM 1140 C CA . ASP A 1 142 ? -12.614 -1.619 3.824 1.00 84.50 142 ASP A CA 1
ATOM 1141 C C . ASP A 1 142 ? -12.534 -3.093 3.381 1.00 84.50 142 ASP A C 1
ATOM 1143 O O . ASP A 1 142 ? -13.108 -3.959 4.039 1.00 84.50 142 ASP A O 1
ATOM 1147 N N . GLN A 1 143 ? -11.812 -3.413 2.301 1.00 84.44 143 GLN A N 1
ATOM 1148 C CA . GLN A 1 143 ? -11.628 -4.803 1.862 1.00 84.44 143 GLN A CA 1
ATOM 1149 C C . GLN A 1 143 ? -10.474 -5.497 2.591 1.00 84.44 143 GLN A C 1
ATOM 1151 O O . GLN A 1 143 ? -10.523 -6.707 2.787 1.00 84.44 143 GLN A O 1
ATOM 1156 N N . GLY A 1 144 ? -9.451 -4.755 3.023 1.00 76.50 144 GLY A N 1
ATOM 1157 C CA . GLY A 1 144 ? -8.346 -5.308 3.815 1.00 76.50 144 GLY A CA 1
ATOM 1158 C C . GLY A 1 144 ? -7.390 -6.245 3.082 1.00 76.50 144 GLY A C 1
ATOM 1159 O O . GLY A 1 144 ? -6.482 -6.795 3.702 1.00 76.50 144 GLY A O 1
ATOM 1160 N N . PHE A 1 145 ? -7.575 -6.425 1.779 1.00 82.38 145 PHE A N 1
ATOM 1161 C CA . PHE A 1 145 ? -6.666 -7.132 0.889 1.00 82.38 145 PHE A CA 1
ATOM 1162 C C . PHE A 1 145 ? -6.700 -6.471 -0.486 1.00 82.38 145 PHE A C 1
ATOM 1164 O O . PHE A 1 145 ? -7.705 -5.870 -0.875 1.00 82.38 145 PHE A O 1
ATOM 1171 N N . SER A 1 146 ? -5.585 -6.552 -1.208 1.00 85.19 146 SER A N 1
ATOM 1172 C CA . SER A 1 146 ? -5.536 -6.120 -2.597 1.00 85.19 146 SER A CA 1
ATOM 1173 C C . SER A 1 146 ? -6.123 -7.205 -3.503 1.00 85.19 146 SER A C 1
ATOM 1175 O O . SER A 1 146 ? -5.995 -8.402 -3.243 1.00 85.19 146 SER A O 1
ATOM 1177 N N . ILE A 1 147 ? -6.802 -6.781 -4.561 1.00 86.12 147 ILE A N 1
ATOM 1178 C CA . ILE A 1 147 ? -7.422 -7.639 -5.565 1.00 86.12 147 ILE A CA 1
ATOM 1179 C C . ILE A 1 147 ? -6.640 -7.468 -6.860 1.00 86.12 147 ILE A C 1
ATOM 1181 O O . ILE A 1 147 ? -6.471 -6.350 -7.346 1.00 86.12 147 ILE A O 1
ATOM 1185 N N . GLU A 1 148 ? -6.155 -8.572 -7.418 1.00 87.25 148 GLU A N 1
ATOM 1186 C CA . GLU A 1 148 ? -5.449 -8.559 -8.698 1.00 87.25 148 GLU A CA 1
ATOM 1187 C C . GLU A 1 148 ? -6.404 -8.217 -9.848 1.00 87.25 148 GLU A C 1
ATOM 1189 O O . GLU A 1 148 ? -7.534 -8.705 -9.913 1.00 87.25 148 GLU A O 1
ATOM 1194 N N . LEU A 1 149 ? -5.944 -7.383 -10.782 1.00 86.19 149 LEU A N 1
ATOM 1195 C CA . LEU A 1 149 ? -6.693 -7.095 -11.996 1.00 86.19 149 LEU A CA 1
ATOM 1196 C C . LEU A 1 149 ? -6.543 -8.266 -12.974 1.00 86.19 149 LEU A C 1
ATOM 1198 O O . LEU A 1 149 ? -5.417 -8.576 -13.376 1.00 86.19 149 LEU A O 1
ATOM 1202 N N . PRO A 1 150 ? -7.649 -8.885 -13.419 1.00 77.31 150 PRO A N 1
ATOM 1203 C CA . PRO A 1 150 ? -7.613 -10.160 -14.136 1.00 77.31 150 PRO A CA 1
ATOM 1204 C C . PRO A 1 150 ? -6.853 -10.107 -15.470 1.00 77.31 150 PRO A C 1
ATOM 1206 O O . PRO A 1 150 ? -6.278 -11.107 -15.882 1.00 77.31 150 PRO A O 1
ATOM 1209 N N . ASN A 1 151 ? -6.783 -8.940 -16.117 1.00 81.44 151 ASN A N 1
ATOM 1210 C CA . ASN A 1 151 ? -6.100 -8.754 -17.405 1.00 81.44 151 ASN A CA 1
ATOM 1211 C C . ASN A 1 151 ? -4.719 -8.093 -17.271 1.00 81.44 151 ASN A C 1
ATOM 1213 O O . ASN A 1 151 ? -4.205 -7.536 -18.240 1.00 81.44 151 ASN A O 1
ATOM 1217 N N . SER A 1 152 ? -4.151 -8.078 -16.062 1.00 87.31 152 SER A N 1
ATOM 1218 C CA . SER A 1 152 ? -2.874 -7.411 -15.785 1.00 87.31 152 SER A CA 1
ATOM 1219 C C . SER A 1 152 ? -1.659 -8.332 -15.860 1.00 87.31 152 SER A C 1
ATOM 1221 O O . SER A 1 152 ? -0.540 -7.860 -15.683 1.00 87.31 152 SER A O 1
ATOM 1223 N N . LEU A 1 153 ? -1.833 -9.626 -16.115 1.00 89.19 153 LEU A N 1
ATOM 1224 C CA . LEU A 1 153 ? -0.695 -10.529 -16.218 1.00 89.19 153 LEU A CA 1
ATOM 1225 C C . LEU A 1 153 ? 0.082 -10.271 -17.517 1.00 89.19 153 LEU A C 1
ATOM 1227 O O . LEU A 1 153 ? -0.497 -10.290 -18.601 1.00 89.19 153 LEU A O 1
ATOM 1231 N N . LEU A 1 154 ? 1.387 -10.048 -17.391 1.00 85.19 154 LEU A N 1
ATOM 1232 C CA . LEU A 1 154 ? 2.292 -9.818 -18.518 1.00 85.19 154 LEU A CA 1
ATOM 1233 C C . LEU A 1 154 ? 3.020 -11.087 -18.969 1.00 85.19 154 LEU A C 1
ATOM 1235 O O . LEU A 1 154 ? 3.228 -12.018 -18.186 1.00 85.19 154 LEU A O 1
ATOM 1239 N N . GLY A 1 155 ? 3.458 -11.093 -20.230 1.00 84.06 155 GLY A N 1
ATOM 1240 C CA . GLY A 1 155 ? 4.327 -12.127 -20.789 1.00 84.06 155 GLY A CA 1
ATOM 1241 C C . GLY A 1 155 ? 5.723 -12.171 -20.150 1.00 84.06 155 GLY A C 1
ATOM 1242 O O . GLY A 1 155 ? 6.113 -11.298 -19.369 1.00 84.06 155 GLY A O 1
ATOM 1243 N N . ALA A 1 156 ? 6.508 -13.204 -20.482 1.00 81.06 156 ALA A N 1
ATOM 1244 C CA . ALA A 1 156 ? 7.837 -13.445 -19.901 1.00 81.06 156 ALA A CA 1
ATOM 1245 C C . ALA A 1 156 ? 8.812 -12.264 -20.089 1.00 81.06 156 ALA A C 1
ATOM 1247 O O . ALA A 1 156 ? 9.523 -11.920 -19.144 1.00 81.06 156 ALA A O 1
ATOM 1248 N N . ASP A 1 157 ? 8.731 -11.569 -21.224 1.00 82.25 157 ASP A N 1
ATOM 1249 C CA . ASP A 1 157 ? 9.639 -10.470 -21.596 1.00 82.25 157 ASP A CA 1
ATOM 1250 C C . ASP A 1 157 ? 9.021 -9.071 -21.415 1.00 82.25 157 ASP A C 1
ATOM 1252 O O . ASP A 1 157 ? 9.608 -8.061 -21.801 1.00 82.25 157 ASP A O 1
ATOM 1256 N N . GLU A 1 158 ? 7.822 -9.005 -20.826 1.00 82.69 158 GLU A N 1
ATOM 1257 C CA . GLU A 1 158 ? 7.081 -7.762 -20.606 1.00 82.69 158 GLU A CA 1
ATOM 1258 C C . GLU A 1 158 ? 7.173 -7.286 -19.146 1.00 82.69 158 GLU A C 1
ATOM 1260 O O . GLU A 1 158 ? 7.154 -8.089 -18.211 1.00 82.69 158 GLU A O 1
ATOM 1265 N N . THR A 1 159 ? 7.232 -5.974 -18.928 1.00 82.44 159 THR A N 1
ATOM 1266 C CA . THR A 1 159 ? 7.190 -5.354 -17.592 1.00 82.44 159 THR A CA 1
ATOM 1267 C C . THR A 1 159 ? 6.369 -4.067 -17.606 1.00 82.44 159 THR A C 1
ATOM 1269 O O . THR A 1 159 ? 6.293 -3.395 -18.632 1.00 82.44 159 THR A O 1
ATOM 1272 N N . TYR A 1 160 ? 5.761 -3.708 -16.474 1.00 78.88 160 TYR A N 1
ATOM 1273 C CA . TYR A 1 160 ? 5.107 -2.403 -16.287 1.00 78.88 160 TYR A CA 1
ATOM 1274 C C . TYR A 1 160 ? 6.079 -1.281 -15.897 1.00 78.88 160 TYR A C 1
ATOM 1276 O O . TYR A 1 160 ? 5.750 -0.102 -16.006 1.00 78.88 160 TYR A O 1
ATOM 1284 N N . GLU A 1 161 ? 7.272 -1.637 -15.420 1.00 71.38 161 GLU A N 1
ATOM 1285 C CA . GLU A 1 161 ? 8.304 -0.693 -14.997 1.00 71.38 161 GLU A CA 1
ATOM 1286 C C . GLU A 1 161 ? 9.542 -0.837 -15.888 1.00 71.38 161 GLU A C 1
ATOM 1288 O O . GLU A 1 161 ? 9.983 -1.968 -16.122 1.00 71.38 161 GLU A O 1
ATOM 1293 N N . PRO A 1 162 ? 10.151 0.269 -16.348 1.00 61.09 162 PRO A N 1
ATOM 1294 C CA . PRO A 1 162 ? 11.467 0.205 -16.963 1.00 61.09 162 PRO A CA 1
ATOM 1295 C C . PRO A 1 162 ? 12.484 -0.365 -15.966 1.00 61.09 162 PRO A C 1
ATOM 1297 O O . PRO A 1 162 ? 12.698 0.198 -14.897 1.00 61.09 162 PRO A O 1
ATOM 1300 N N . SER A 1 163 ? 13.155 -1.453 -16.344 1.00 55.69 163 SER A N 1
ATOM 1301 C CA . SER A 1 163 ? 14.182 -2.137 -15.538 1.00 55.69 163 SER A CA 1
ATOM 1302 C C . SER A 1 163 ? 15.318 -1.238 -15.019 1.00 55.69 163 SER A C 1
ATOM 1304 O O . SER A 1 163 ? 16.057 -1.637 -14.124 1.00 55.69 163 SER A O 1
ATOM 1306 N N . ASP A 1 164 ? 15.479 -0.047 -15.591 1.00 54.66 164 ASP A N 1
ATOM 1307 C CA . ASP A 1 164 ? 16.595 0.876 -15.403 1.00 54.66 164 ASP A CA 1
ATOM 1308 C C . ASP A 1 164 ? 16.183 2.264 -14.875 1.00 54.66 164 ASP A C 1
ATOM 1310 O O . ASP A 1 164 ? 17.044 3.127 -14.723 1.00 54.66 164 ASP A O 1
ATOM 1314 N N . GLY A 1 165 ? 14.900 2.514 -14.580 1.00 53.28 165 GLY A N 1
ATOM 1315 C CA . GLY A 1 165 ? 14.442 3.783 -13.987 1.00 53.28 165 GLY A CA 1
ATOM 1316 C C . GLY A 1 165 ? 14.630 5.039 -14.859 1.00 53.28 165 GLY A C 1
ATOM 1317 O O . GLY A 1 165 ? 14.421 6.151 -14.373 1.00 53.28 165 GLY A O 1
ATOM 1318 N N . LEU A 1 166 ? 15.017 4.881 -16.132 1.00 47.78 166 LEU A N 1
ATOM 1319 C CA . LEU A 1 166 ? 15.329 5.978 -17.062 1.00 47.78 166 LEU A CA 1
ATOM 1320 C C . LEU A 1 166 ? 14.134 6.435 -17.911 1.00 47.78 166 LEU A C 1
ATOM 1322 O O . LEU A 1 166 ? 14.211 7.483 -18.552 1.00 47.78 166 LEU A O 1
ATOM 1326 N N . LEU A 1 167 ? 13.036 5.676 -17.929 1.00 50.22 167 LEU A N 1
ATOM 1327 C CA . LEU A 1 167 ? 11.824 6.043 -18.662 1.00 50.22 167 LEU A CA 1
ATOM 1328 C C . LEU A 1 167 ? 10.775 6.639 -17.716 1.00 50.22 167 LEU A C 1
ATOM 1330 O O . LEU A 1 167 ? 10.687 6.226 -16.554 1.00 50.22 167 LEU A O 1
ATOM 1334 N N . PRO A 1 168 ? 9.994 7.628 -18.189 1.00 46.28 168 PRO A N 1
ATOM 1335 C CA . PRO A 1 168 ? 8.990 8.286 -17.372 1.00 46.28 168 PRO A CA 1
ATOM 1336 C C . PRO A 1 168 ? 8.014 7.253 -16.809 1.00 46.28 168 PRO A C 1
ATOM 1338 O O . PRO A 1 168 ? 7.543 6.357 -17.512 1.00 46.28 168 PRO A O 1
ATOM 1341 N N . LYS A 1 169 ? 7.744 7.390 -15.507 1.00 51.69 169 LYS A N 1
ATOM 1342 C CA . LYS A 1 169 ? 6.724 6.616 -14.797 1.00 51.69 169 LYS A CA 1
ATOM 1343 C C . LYS A 1 169 ? 5.407 6.717 -15.571 1.00 51.69 169 LYS A C 1
ATOM 1345 O O . LYS A 1 169 ? 5.159 7.787 -16.128 1.00 51.69 169 LYS A O 1
ATOM 1350 N N . PRO A 1 170 ? 4.581 5.655 -15.601 1.00 49.66 170 PRO A N 1
ATOM 1351 C CA . PRO A 1 170 ? 3.303 5.684 -16.301 1.00 49.66 170 PRO A CA 1
ATOM 1352 C C . PRO A 1 170 ? 2.543 6.952 -15.918 1.00 49.66 170 PRO A C 1
ATOM 1354 O O . PRO A 1 170 ? 2.243 7.183 -14.743 1.00 49.66 170 PRO A O 1
ATOM 1357 N N . GLU A 1 171 ? 2.316 7.807 -16.911 1.00 46.50 171 GLU A N 1
ATOM 1358 C CA . GLU A 1 171 ? 1.535 9.015 -16.741 1.00 46.50 171 GLU A CA 1
ATOM 1359 C C . GLU A 1 171 ? 0.087 8.553 -16.620 1.00 46.50 171 GLU A C 1
ATOM 1361 O O . GLU A 1 171 ? -0.558 8.145 -17.584 1.00 46.50 171 GLU A O 1
ATOM 1366 N N . VAL A 1 172 ? -0.399 8.490 -15.382 1.00 52.69 172 VAL A N 1
ATOM 1367 C CA . VAL A 1 172 ? -1.766 8.060 -15.124 1.00 52.69 172 VAL A CA 1
ATOM 1368 C C . VAL A 1 172 ? -2.682 9.188 -15.582 1.00 52.69 172 VAL A C 1
ATOM 1370 O O . VAL A 1 172 ? -2.956 10.124 -14.832 1.00 52.69 172 VAL A O 1
ATOM 1373 N N . ILE A 1 173 ? -3.175 9.096 -16.817 1.00 52.94 173 ILE A N 1
ATOM 1374 C CA . ILE A 1 173 ? -4.337 9.866 -17.263 1.00 52.94 173 ILE A CA 1
ATOM 1375 C C . ILE A 1 173 ? -5.533 9.296 -16.497 1.00 52.94 173 ILE A C 1
ATOM 1377 O O . ILE A 1 173 ? -6.171 8.325 -16.905 1.00 52.94 173 ILE A O 1
ATOM 1381 N N . GLN A 1 174 ? -5.739 9.824 -15.295 1.00 52.59 174 GLN A N 1
ATOM 1382 C CA . GLN A 1 174 ? -6.684 9.285 -14.335 1.00 52.59 174 GLN A CA 1
ATOM 1383 C C . GLN A 1 174 ? -8.096 9.741 -14.700 1.00 52.59 174 GLN A C 1
ATOM 1385 O O . GLN A 1 174 ? -8.389 10.936 -14.715 1.00 52.59 174 GLN A O 1
ATOM 1390 N N . THR A 1 175 ? -8.977 8.783 -14.974 1.00 60.91 175 THR A N 1
ATOM 1391 C CA . THR A 1 175 ? -10.426 9.009 -14.953 1.00 60.91 175 THR A CA 1
A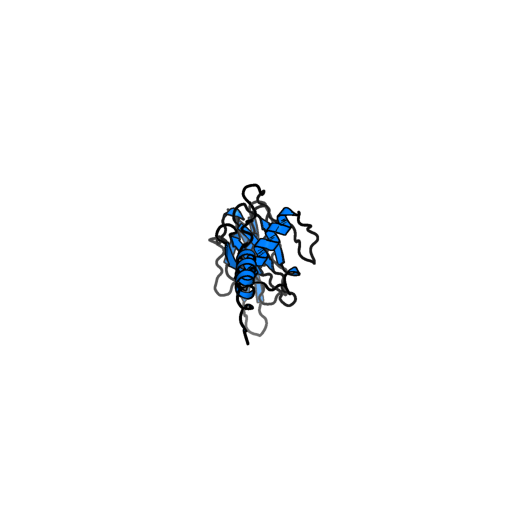TOM 1392 C C . THR A 1 175 ? -11.008 8.328 -13.712 1.00 60.91 175 THR A C 1
ATOM 1394 O O . THR A 1 175 ? -10.318 7.569 -13.028 1.00 60.91 175 THR A O 1
ATOM 1397 N N . GLU A 1 176 ? -12.276 8.590 -13.388 1.00 63.81 176 GLU A N 1
ATOM 1398 C CA . GLU A 1 176 ? -12.931 7.964 -12.227 1.00 63.81 176 GLU A CA 1
ATOM 1399 C C . GLU A 1 176 ? -13.023 6.432 -12.338 1.00 63.81 176 GLU A C 1
ATOM 1401 O O . GLU A 1 176 ? -13.115 5.750 -11.320 1.00 63.81 176 GLU A O 1
ATOM 1406 N N . SER A 1 177 ? -12.965 5.883 -13.554 1.00 73.19 177 SER A N 1
ATOM 1407 C CA . SER A 1 177 ? -13.187 4.460 -13.830 1.00 73.19 177 SER A CA 1
ATOM 1408 C C . SER A 1 177 ? -12.007 3.754 -14.490 1.00 73.19 177 SER A C 1
ATOM 1410 O O . SER A 1 177 ? -12.050 2.535 -14.650 1.00 73.19 177 SER A O 1
ATOM 1412 N N . SER A 1 178 ? -10.945 4.467 -14.875 1.00 76.50 178 SER A N 1
ATOM 1413 C CA . SER A 1 178 ? -9.821 3.848 -15.568 1.00 76.50 178 SER A CA 1
ATOM 1414 C C . SER A 1 178 ? -8.481 4.506 -15.298 1.00 76.50 178 SER A C 1
ATOM 1416 O O . SER A 1 178 ? -8.382 5.694 -14.995 1.00 76.50 178 SER A O 1
ATOM 1418 N N . PHE A 1 179 ? -7.430 3.733 -15.527 1.00 76.44 179 PHE A N 1
ATOM 1419 C CA . PHE A 1 179 ? -6.060 4.219 -15.536 1.00 76.44 179 PHE A CA 1
ATOM 1420 C C . PHE A 1 179 ? -5.279 3.563 -16.673 1.00 76.44 179 PHE A C 1
ATOM 1422 O O . PHE A 1 179 ? -5.569 2.430 -17.060 1.00 76.44 179 PHE A O 1
ATOM 1429 N N . ALA A 1 180 ? -4.295 4.277 -17.212 1.00 79.38 180 ALA A N 1
ATOM 1430 C CA . ALA A 1 180 ? -3.371 3.754 -18.208 1.00 79.38 180 ALA A CA 1
ATOM 1431 C C . ALA A 1 180 ? -2.011 3.465 -17.567 1.00 79.38 180 ALA A C 1
ATOM 1433 O O . ALA A 1 180 ? -1.564 4.191 -16.678 1.00 79.38 180 ALA A O 1
ATOM 1434 N N . VAL A 1 181 ? -1.365 2.395 -18.019 1.00 79.69 181 VAL A N 1
ATOM 1435 C CA . VAL A 1 181 ? 0.026 2.080 -17.686 1.00 79.69 181 VAL A CA 1
ATOM 1436 C C . VAL A 1 181 ? 0.789 1.709 -18.945 1.00 79.69 181 VAL A C 1
ATOM 1438 O O . VAL A 1 181 ? 0.244 1.092 -19.864 1.00 79.69 181 VAL A O 1
ATOM 1441 N N . SER A 1 182 ? 2.066 2.060 -18.961 1.00 80.69 182 SER A N 1
ATOM 1442 C CA . SER A 1 182 ? 2.993 1.658 -20.008 1.00 80.69 182 SER A CA 1
ATOM 1443 C C . SER A 1 182 ? 3.469 0.232 -19.762 1.00 80.69 182 SER A C 1
ATOM 1445 O O . SER A 1 182 ? 3.807 -0.141 -18.641 1.00 80.69 182 SER A O 1
ATOM 1447 N N . ILE A 1 183 ? 3.502 -0.559 -20.824 1.00 82.19 183 ILE A N 1
ATOM 1448 C CA . ILE A 1 183 ? 4.077 -1.897 -20.858 1.00 82.19 183 ILE A CA 1
ATOM 1449 C C . ILE A 1 183 ? 5.282 -1.850 -21.778 1.00 82.19 183 ILE A C 1
ATOM 1451 O O . ILE A 1 183 ? 5.206 -1.337 -22.898 1.00 82.19 183 ILE A O 1
ATOM 1455 N N . PHE A 1 184 ? 6.383 -2.393 -21.280 1.00 79.62 184 PHE A N 1
ATOM 1456 C CA . PHE A 1 184 ? 7.678 -2.413 -21.930 1.00 79.62 184 PHE A CA 1
ATOM 1457 C C . PHE A 1 184 ? 8.020 -3.847 -22.310 1.00 79.62 184 PHE A C 1
ATOM 1459 O O . PHE A 1 184 ? 7.894 -4.745 -21.479 1.00 79.62 184 PHE A O 1
ATOM 1466 N N . THR A 1 185 ? 8.485 -4.052 -23.536 1.00 78.44 185 THR A N 1
ATOM 1467 C CA . THR A 1 185 ? 9.078 -5.317 -23.983 1.00 78.44 185 THR A CA 1
ATOM 1468 C C . THR A 1 185 ? 10.565 -5.092 -24.215 1.00 78.44 185 THR A C 1
ATOM 1470 O O . THR A 1 185 ? 10.929 -4.156 -24.931 1.00 78.44 185 THR A O 1
ATOM 1473 N N . ASN A 1 186 ? 11.414 -5.925 -23.609 1.00 67.38 186 ASN A N 1
ATOM 1474 C CA . ASN A 1 186 ? 12.845 -5.922 -23.907 1.00 67.38 186 ASN A CA 1
ATOM 1475 C C . ASN A 1 186 ? 13.075 -6.703 -25.205 1.00 67.38 186 ASN A C 1
ATOM 1477 O O . ASN A 1 186 ? 13.050 -7.931 -25.207 1.00 67.38 186 ASN A O 1
ATOM 1481 N N . GLU A 1 187 ? 13.292 -5.997 -26.311 1.00 61.47 187 GLU A N 1
ATOM 1482 C CA . GLU A 1 187 ? 13.729 -6.601 -27.567 1.00 61.47 187 GLU A CA 1
ATOM 1483 C C . GLU A 1 187 ? 15.262 -6.496 -27.630 1.00 61.47 187 GLU A C 1
ATOM 1485 O O . GLU A 1 187 ? 15.832 -5.417 -27.813 1.00 61.47 187 GLU A O 1
ATOM 1490 N N . SER A 1 188 ? 15.963 -7.617 -27.430 1.00 51.19 188 SER A N 1
ATOM 1491 C CA . SER A 1 188 ? 17.393 -7.692 -27.732 1.00 51.19 188 SER A CA 1
ATOM 1492 C C . SER A 1 188 ? 17.558 -8.005 -29.220 1.00 51.19 188 SER A C 1
ATOM 1494 O O . SER A 1 188 ? 17.469 -9.169 -29.618 1.00 51.19 188 SER A O 1
ATOM 1496 N N . GLU A 1 189 ? 17.798 -6.998 -30.057 1.00 43.34 189 GLU A N 1
ATOM 1497 C CA . GLU A 1 189 ? 18.355 -7.247 -31.388 1.00 43.34 189 GLU A CA 1
ATOM 1498 C C . GLU A 1 189 ? 19.886 -7.262 -31.322 1.00 43.34 189 GLU A C 1
ATOM 1500 O O . GLU A 1 189 ? 20.510 -6.619 -30.478 1.00 43.34 189 GLU A O 1
ATOM 1505 N N . TYR A 1 190 ? 20.492 -8.092 -32.172 1.00 41.12 190 TYR A N 1
ATOM 1506 C CA . TYR A 1 190 ? 21.924 -8.382 -32.200 1.00 41.12 190 TYR A CA 1
ATOM 1507 C C . TYR A 1 190 ? 22.800 -7.126 -32.037 1.00 41.12 190 TYR A C 1
ATOM 1509 O O . TYR A 1 190 ? 22.868 -6.282 -32.925 1.00 41.12 190 TYR A O 1
ATOM 1517 N N . GLY A 1 191 ? 23.554 -7.081 -30.931 1.00 43.94 191 GLY A N 1
ATOM 1518 C CA . GLY A 1 191 ? 24.594 -6.085 -30.669 1.00 43.94 191 GLY A CA 1
ATOM 1519 C C . GLY A 1 191 ? 24.205 -5.040 -29.626 1.00 43.94 191 GLY A C 1
ATOM 1520 O O . GLY A 1 191 ? 23.798 -3.953 -29.989 1.00 43.94 191 GLY A O 1
ATOM 1521 N N . SER A 1 192 ? 24.426 -5.340 -28.339 1.00 52.88 192 SER A N 1
ATOM 1522 C CA . SER A 1 192 ? 24.549 -4.417 -27.180 1.00 52.88 192 SER A CA 1
ATOM 1523 C C . SER A 1 192 ? 23.519 -3.287 -26.960 1.00 52.88 192 SER A C 1
ATOM 1525 O O . SER A 1 192 ? 23.643 -2.573 -25.968 1.00 52.88 192 SER A O 1
ATOM 1527 N N . VAL A 1 193 ? 22.518 -3.109 -27.820 1.00 50.50 193 VAL A N 1
ATOM 1528 C CA . VAL A 1 193 ? 21.489 -2.072 -27.724 1.00 50.50 193 VAL A CA 1
ATOM 1529 C C . VAL A 1 193 ? 20.155 -2.764 -27.472 1.00 50.50 193 VAL A C 1
ATOM 1531 O O . VAL A 1 193 ? 19.609 -3.426 -28.349 1.00 50.50 193 VAL A O 1
ATOM 1534 N N . GLU A 1 194 ? 19.644 -2.639 -26.249 1.00 56.88 194 GLU A N 1
ATOM 1535 C CA . GLU A 1 194 ? 18.293 -3.084 -25.908 1.00 56.88 194 GLU A CA 1
ATOM 1536 C C . GLU A 1 194 ? 17.283 -2.086 -26.485 1.00 56.88 194 GLU A C 1
ATOM 1538 O O . GLU A 1 194 ? 17.242 -0.919 -26.084 1.00 56.88 194 GLU A O 1
ATOM 1543 N N . HIS A 1 195 ? 16.460 -2.534 -27.432 1.00 56.31 195 HIS A N 1
ATOM 1544 C CA . HIS A 1 195 ? 15.329 -1.751 -27.908 1.00 56.31 195 HIS A CA 1
ATOM 1545 C C . HIS A 1 195 ? 14.134 -2.030 -26.992 1.00 56.31 195 HIS A C 1
ATOM 1547 O O . HIS A 1 195 ? 13.689 -3.166 -26.845 1.00 56.31 195 HIS A O 1
ATOM 1553 N N . LYS A 1 196 ? 13.605 -0.985 -26.347 1.00 67.19 196 LYS A N 1
ATOM 1554 C CA . LYS A 1 196 ? 12.393 -1.088 -25.526 1.00 67.19 196 LYS A CA 1
ATOM 1555 C C . LYS A 1 196 ? 11.189 -0.662 -26.348 1.00 67.19 196 LYS A C 1
ATOM 1557 O O . LYS A 1 196 ? 11.045 0.516 -26.677 1.00 67.19 196 LYS A O 1
ATOM 1562 N N . LYS A 1 197 ? 10.304 -1.607 -26.662 1.00 72.12 197 LYS A N 1
ATOM 1563 C CA . LYS A 1 197 ? 9.001 -1.284 -27.247 1.00 72.12 197 LYS A CA 1
ATOM 1564 C C . LYS A 1 197 ? 8.042 -0.895 -26.133 1.00 72.12 197 LYS A C 1
ATOM 1566 O O . LYS A 1 197 ? 7.915 -1.627 -25.156 1.00 72.12 197 LYS A O 1
ATOM 1571 N N . VAL A 1 198 ? 7.369 0.241 -26.292 1.00 77.56 198 VAL A N 1
ATOM 1572 C CA . VAL A 1 198 ? 6.393 0.749 -25.321 1.00 77.56 198 VAL A CA 1
ATOM 1573 C C . VAL A 1 198 ? 5.002 0.700 -25.933 1.00 77.56 198 VAL A C 1
ATOM 1575 O O . VAL A 1 198 ? 4.796 1.161 -27.056 1.00 77.56 198 VAL A O 1
ATOM 1578 N N . ARG A 1 199 ? 4.040 0.156 -25.190 1.00 82.75 199 ARG A N 1
ATOM 1579 C CA . ARG A 1 199 ? 2.609 0.277 -25.490 1.00 82.75 199 ARG A CA 1
ATOM 1580 C C . ARG A 1 199 ? 1.852 0.666 -24.233 1.00 82.75 199 ARG A C 1
ATOM 1582 O O . ARG A 1 199 ? 2.219 0.242 -23.144 1.00 82.75 199 ARG A O 1
ATOM 1589 N N . GLU A 1 200 ? 0.776 1.418 -24.382 1.00 80.06 200 GLU A N 1
ATOM 1590 C CA . GLU A 1 200 ? -0.111 1.727 -23.263 1.00 80.06 200 GLU A CA 1
ATOM 1591 C C . GLU A 1 200 ? -1.220 0.683 -23.157 1.00 80.06 200 GLU A C 1
ATOM 1593 O O . GLU A 1 200 ? -1.722 0.168 -24.160 1.00 80.06 200 GLU A O 1
ATOM 1598 N N . GLN A 1 201 ? -1.610 0.368 -21.927 1.00 82.94 201 GLN A N 1
ATOM 1599 C CA . GLN A 1 201 ? -2.772 -0.457 -21.644 1.00 82.94 201 GLN A CA 1
ATOM 1600 C C . GLN A 1 201 ? -3.641 0.217 -20.593 1.00 82.94 201 GLN A C 1
ATOM 1602 O O . GLN A 1 201 ? -3.177 0.583 -19.513 1.00 82.94 201 GLN A O 1
ATOM 1607 N N . THR A 1 202 ? -4.922 0.362 -20.923 1.00 83.69 202 THR A N 1
ATOM 1608 C CA . THR A 1 202 ? -5.930 0.921 -20.026 1.00 83.69 202 THR A CA 1
ATOM 1609 C C . THR A 1 202 ? -6.622 -0.188 -19.252 1.00 83.69 202 THR A C 1
ATOM 1611 O O . THR A 1 202 ? -7.092 -1.174 -19.821 1.00 83.69 202 THR A O 1
ATOM 1614 N N . PHE A 1 203 ? -6.730 0.010 -17.948 1.00 82.50 203 PHE A N 1
ATOM 1615 C CA . PHE A 1 203 ? -7.414 -0.877 -17.026 1.00 82.50 203 PHE A CA 1
ATOM 1616 C C . PHE A 1 203 ? -8.650 -0.188 -16.471 1.00 82.50 203 PHE A C 1
ATOM 1618 O O . PHE A 1 203 ? -8.610 0.998 -16.146 1.00 82.50 203 PHE A O 1
ATOM 1625 N N . GLN A 1 204 ? -9.739 -0.946 -16.360 1.00 81.50 204 GLN A N 1
ATOM 1626 C CA . GLN A 1 204 ? -10.958 -0.493 -15.699 1.00 81.50 204 GLN A CA 1
ATOM 1627 C C . GLN A 1 204 ? -10.877 -0.823 -14.210 1.00 81.50 204 GLN A C 1
ATOM 1629 O O . GLN A 1 204 ? -10.481 -1.931 -13.839 1.00 81.50 204 GLN A O 1
ATOM 1634 N N . ILE A 1 205 ? -11.250 0.140 -13.373 1.00 71.94 205 ILE A N 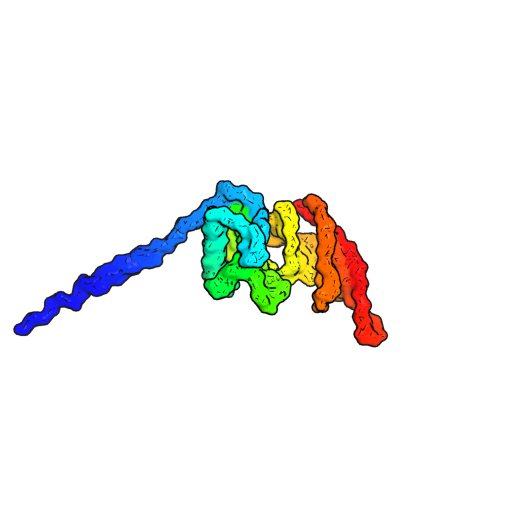1
ATOM 1635 C CA . ILE A 1 205 ? -11.384 -0.048 -11.932 1.00 71.94 205 ILE A CA 1
ATOM 1636 C C . ILE A 1 205 ? -12.799 -0.587 -11.668 1.00 71.94 205 ILE A C 1
ATOM 1638 O O . ILE A 1 205 ? -13.760 0.037 -12.120 1.00 71.94 205 ILE A O 1
ATOM 1642 N N . PRO A 1 206 ? -12.940 -1.736 -10.981 1.00 69.69 206 PRO A N 1
ATOM 1643 C CA . PRO A 1 206 ? -14.242 -2.316 -10.647 1.00 69.69 206 PRO A CA 1
ATOM 1644 C C . PRO A 1 206 ? -15.075 -1.499 -9.652 1.00 69.69 206 PRO A C 1
ATOM 1646 O O . PRO A 1 206 ? -14.503 -0.891 -8.709 1.00 69.69 206 PRO A O 1
#

pLDDT: mean 74.92, std 18.02, range [32.81, 94.88]

Secondary structure (DSSP, 8-state):
------STTHHHHHHHHHHHTT---------TTSPPEE----STTS-PPPPHHHHHHHHHHHHHHHHTTS--GGGGGGEEEEEE-SSEEEEEE--TT-SS-EEEEEETTTTEEEE--SSEEEE-SS-EEEE-SS-EEEE-GGG-S-EE-TT-PPPTTEESS-TTS-SPPP-----SSEEEEEEEEEEE-SSS-EEEEEEEEEEE--

Sequence (206 aa):
MKKVYIVGILTTIVLILGVFYFAQNNSGVDLTTVTVQFLPDNSTYGKGTLTPQQQQIKDVAFSLLQKFNHASEENRDGYTLLGVGHTYVVMRYYPATSLFPRDYVIDLKKRTVHGLETGYSFQTRDTIVYIFSKRIAYLKLDQGFSIELPNSLLGADETYEPSDGLLPKPEVIQTESSFAVSIFTNESEYGSVEHKKVREQTFQIP

Foldseek 3Di:
DDDD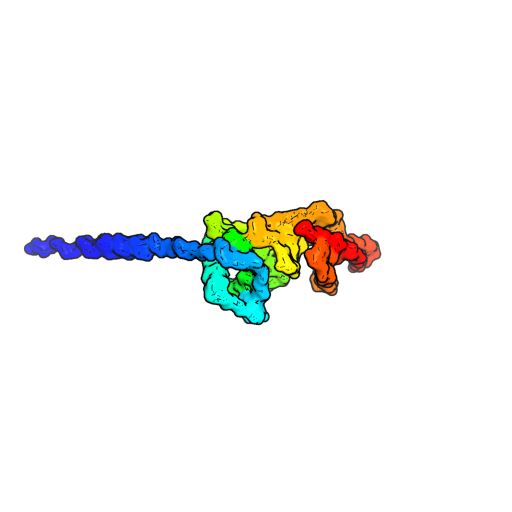DDPPPPVVVVVVVVVVVPPPPPPQQQLQPPDWFFFFWPAPPTPTDDDPSVVVVLVLQQVLCVVVVNDDPVQSSQKTFGIGHRFWTKIWGDDPPDPFIKIWIAGSVVSDIDTPPAFDWDDDGAWIWTFHFAWIWIDGGVVSDTHTQPPGGDDPQKGQDDPVNPDDFAPFPDDNFKTKTKMWGFDDDPDDDTDIDIDIDMDTDD

Radius of gyration: 23.93 Å; chains: 1; bounding box: 42×32×102 Å